Protein AF-A0A507QKY9-F1 (afdb_monomer_lite)

Secondary structure (DSSP, 8-state):
-------------PPP--TTGGG-----PPP-----HHHHHHHHHHHHHHHHHHHHHHHTSTTHHHHHHHT-----HHHHHHHHHHHHHHHHHHHHHT--HHHHHHHHHHHHHHHHHHHHHHS---HHHHHHHHIIIIIHHHHHHHHHSPPPTTT-TTTSPTTSSTTHHHHH-HHHHHHHHHHHHHHHHHHHHHHHHHTHHHHHHHHBTT-S--HHHHSGGGHHHHHHHHTHHHHHHHIIIIIIHHHTSPPP-----PPP-TT--HHHHHHHHTTTTS-HHHHHHHHHHHHHHHHHHHHHHHHHHHHSTTB-HHHHHHHHHHHHHHHHHHHHHHHHHHHSTT-

Foldseek 3Di:
DDYDDDDDDDDDDDDDPPPPPPPPPVPPDPPPPDPDVVLLVVLLVQLVVQLVVLLVVCCVDPNNVCLDVLLDDPPDPVLVVLVSVLLSVLLVVCVVVVDALLLQLLLQLLLCVLVLVCCVQFVVDDVVSVVSVNCSRRVSSSVSRVVRDDDDCLVVVVPRDPPLFAPVVCVPDPVNLVVQLQVLLLLLLVLVLVCLVPPLVVLCPVQFPDRPDNVLSVPPPVNSVVSSVVCSVSSSSLCVNQVSQLNRDDWDPPPDLDPDDPPDDPVVVVCCVPVVPDIPSLNSNVVSLQVSLVSSQVSQLSCPPSRHPRGHSVSSNVSSNSSSVSSVVSSVVSVVVVPPPPD

Sequence (343 aa):
MSSGNDTKLPVAESPRPDHDSARSKRRKRPASTTPTLGRWILATITCIVLTAIVLILASGTELGNLTLNDLGKIDASWEVCSLVVWKMAEMELAWRMGFDARDMASFYAISHVPIFSLLSSFYAVRPTTMLLWYTSSVVCPSLPIIFMRSFSSVHNRSRALPGIVPNRSILQDRLTSIYTTLVPSAVFSLVLYISYRTWLPAYLVVHFEGIPSIAAVHAGPATLPTLFATFLLPGWLVRDFLFVSSTGAPADTKLQPSAGRQGEYLITTVYRRTWGVLSTKTKVLVKRTVLLAVAAAADSAIQIPVTVKGAGYEGAVGWGAVWSFAILIIGLTYGWIEGVEGV

Organism: Monascus purpureus (NCBI:txid5098)

Structure (mmCIF, N/CA/C/O backbone):
data_AF-A0A507QKY9-F1
#
_entry.id   AF-A0A507QKY9-F1
#
loop_
_atom_site.group_PDB
_atom_site.id
_atom_site.type_symbol
_atom_site.label_atom_id
_atom_site.label_alt_id
_atom_site.label_comp_id
_atom_site.label_asym_id
_atom_site.label_entity_id
_atom_site.label_seq_id
_atom_site.pdbx_PDB_ins_code
_atom_site.Cartn_x
_atom_site.Cartn_y
_atom_site.Cartn_z
_atom_site.occupancy
_atom_site.B_iso_or_equiv
_atom_site.auth_seq_id
_atom_site.auth_comp_id
_atom_site.auth_asym_id
_atom_site.auth_atom_id
_atom_site.pdbx_PDB_model_num
ATOM 1 N N . MET A 1 1 ? 70.795 14.920 -74.505 1.00 37.97 1 MET A N 1
ATOM 2 C CA . MET A 1 1 ? 71.415 15.375 -73.239 1.00 37.97 1 MET A CA 1
ATOM 3 C C . MET A 1 1 ? 70.451 14.997 -72.126 1.00 37.97 1 MET A C 1
ATOM 5 O O . MET A 1 1 ? 69.346 15.508 -72.121 1.00 37.97 1 MET A O 1
ATOM 9 N N . SER A 1 2 ? 70.680 13.825 -71.529 1.00 35.28 2 SER A N 1
ATOM 10 C CA . SER A 1 2 ? 71.198 13.644 -70.153 1.00 35.28 2 SER A CA 1
ATOM 11 C C . SER A 1 2 ? 70.057 13.759 -69.131 1.00 35.28 2 SER A C 1
ATOM 13 O O . SER A 1 2 ? 69.509 14.839 -68.974 1.00 35.28 2 SER A O 1
ATOM 15 N N . SER A 1 3 ? 69.506 12.625 -68.678 1.00 34.41 3 SER A N 1
ATOM 16 C CA . SER A 1 3 ? 69.862 11.933 -67.413 1.00 34.41 3 SER A CA 1
ATOM 17 C C . SER A 1 3 ? 69.198 12.622 -66.207 1.00 34.41 3 SER A C 1
ATOM 19 O O . SER A 1 3 ? 69.254 13.835 -66.109 1.00 34.41 3 SER A O 1
ATOM 21 N N . GLY A 1 4 ? 68.534 11.970 -65.259 1.00 32.62 4 GLY A N 1
ATOM 22 C CA . GLY A 1 4 ? 68.387 10.558 -64.960 1.00 32.62 4 GLY A CA 1
ATOM 23 C C . GLY A 1 4 ? 67.314 10.377 -63.878 1.00 32.62 4 GLY A C 1
ATOM 24 O O . GLY A 1 4 ? 66.841 11.333 -63.266 1.00 32.62 4 GLY A O 1
ATOM 25 N N . ASN A 1 5 ? 66.915 9.123 -63.716 1.00 41.69 5 ASN A N 1
ATOM 26 C CA . ASN A 1 5 ? 66.056 8.605 -62.660 1.00 41.69 5 ASN A CA 1
ATOM 27 C C . ASN A 1 5 ? 66.768 8.739 -61.303 1.00 41.69 5 ASN A C 1
ATOM 29 O O . ASN A 1 5 ? 67.961 8.462 -61.259 1.00 41.69 5 ASN A O 1
ATOM 33 N N . ASP A 1 6 ? 66.051 9.034 -60.215 1.00 37.06 6 ASP A N 1
ATOM 34 C CA . ASP A 1 6 ? 66.377 8.417 -58.927 1.00 37.06 6 ASP A CA 1
ATOM 35 C C . ASP A 1 6 ? 65.206 8.400 -57.943 1.00 37.06 6 ASP A C 1
ATOM 37 O O . ASP A 1 6 ? 64.280 9.209 -57.971 1.00 37.06 6 ASP A O 1
ATOM 41 N N . THR A 1 7 ? 65.243 7.370 -57.110 1.00 39.47 7 THR A N 1
ATOM 42 C CA . THR A 1 7 ? 64.112 6.724 -56.449 1.00 39.47 7 THR A CA 1
ATOM 43 C C . THR A 1 7 ? 64.284 6.806 -54.927 1.00 39.47 7 THR A C 1
ATOM 45 O O . THR A 1 7 ? 65.404 6.711 -54.444 1.00 39.47 7 THR A O 1
ATOM 48 N N . LYS A 1 8 ? 63.156 6.794 -54.195 1.00 36.50 8 LYS A N 1
ATOM 49 C CA . LYS A 1 8 ? 62.969 6.417 -52.768 1.00 36.50 8 LYS A CA 1
ATOM 50 C C . LYS A 1 8 ? 63.392 7.415 -51.669 1.00 36.50 8 LYS A C 1
ATOM 52 O O . LYS A 1 8 ? 64.568 7.615 -51.409 1.00 36.50 8 LYS A O 1
ATOM 57 N N . LEU A 1 9 ? 62.427 7.837 -50.846 1.00 42.19 9 LEU A N 1
ATOM 58 C CA . LEU A 1 9 ? 62.004 7.184 -49.585 1.00 42.19 9 LEU A CA 1
ATOM 59 C C . LEU A 1 9 ? 60.836 7.988 -48.963 1.00 42.19 9 LEU A C 1
ATOM 61 O O . LEU A 1 9 ? 60.792 9.207 -49.127 1.00 42.19 9 LEU A O 1
ATOM 65 N N . PRO A 1 10 ? 59.884 7.346 -48.260 1.00 40.69 10 PRO A N 1
ATOM 66 C CA . PRO A 1 10 ? 58.790 8.046 -47.599 1.00 40.69 10 PRO A CA 1
ATOM 67 C C . PRO A 1 10 ? 59.307 8.707 -46.318 1.00 40.69 10 PRO A C 1
ATOM 69 O O . PRO A 1 10 ? 59.843 8.043 -45.430 1.00 40.69 10 PRO A O 1
ATOM 72 N N . VAL A 1 11 ? 59.149 10.025 -46.224 1.00 41.12 11 VAL A N 1
ATOM 73 C CA . VAL A 1 11 ? 59.380 10.762 -44.981 1.00 41.12 11 VAL A CA 1
ATOM 74 C C . VAL A 1 11 ? 58.302 10.339 -43.990 1.00 41.12 11 VAL A C 1
ATOM 76 O O . VAL A 1 11 ? 57.110 10.462 -44.263 1.00 41.12 11 VAL A O 1
ATOM 79 N N . ALA A 1 12 ? 58.746 9.793 -42.860 1.00 40.88 12 ALA A N 1
ATOM 80 C CA . ALA A 1 12 ? 57.910 9.386 -41.748 1.00 40.88 12 ALA A CA 1
ATOM 81 C C . ALA A 1 12 ? 57.058 10.568 -41.264 1.00 40.88 12 ALA A C 1
ATOM 83 O O . ALA A 1 12 ? 57.573 11.555 -40.735 1.00 40.88 12 ALA A O 1
ATOM 84 N N . GLU A 1 13 ? 55.748 10.456 -41.452 1.00 39.41 13 GLU A N 1
ATOM 85 C CA . GLU A 1 13 ? 54.776 11.361 -40.864 1.00 39.41 13 GLU A CA 1
ATOM 86 C C . GLU A 1 13 ? 54.755 11.120 -39.351 1.00 39.41 13 GLU A C 1
ATOM 88 O O . GLU A 1 13 ? 54.338 10.071 -38.859 1.00 39.41 13 GLU A O 1
ATOM 93 N N . SER A 1 14 ? 55.305 12.085 -38.617 1.00 40.31 14 SER A N 1
ATOM 94 C CA . SER A 1 14 ? 55.266 12.134 -37.159 1.00 40.31 14 SER A CA 1
ATOM 95 C C . SER A 1 14 ? 53.804 12.172 -36.695 1.00 40.31 14 SER A C 1
ATOM 97 O O . SER A 1 14 ? 53.067 13.068 -37.122 1.00 40.31 14 SER A O 1
ATOM 99 N N . PRO A 1 15 ? 53.350 11.243 -35.836 1.00 39.75 15 PRO A N 1
ATOM 100 C CA . PRO A 1 15 ? 51.982 11.268 -35.357 1.00 39.75 15 PRO A CA 1
ATOM 101 C C . PRO A 1 15 ? 51.801 12.477 -34.439 1.00 39.75 15 PRO A C 1
ATOM 103 O O . PRO A 1 15 ? 52.435 12.593 -33.387 1.00 39.75 15 PRO A O 1
ATOM 106 N N . ARG A 1 16 ? 50.914 13.390 -34.850 1.00 39.50 16 ARG A N 1
ATOM 107 C CA . ARG A 1 16 ? 50.354 14.420 -33.969 1.00 39.50 16 ARG A CA 1
ATOM 108 C C . ARG A 1 16 ? 49.807 13.721 -32.719 1.00 39.50 16 ARG A C 1
ATOM 110 O O . ARG A 1 16 ? 49.094 12.730 -32.864 1.00 39.50 16 ARG A O 1
ATOM 117 N N . PRO A 1 17 ? 50.115 14.192 -31.502 1.00 38.28 17 PRO A N 1
ATOM 118 C CA . PRO A 1 17 ? 49.544 13.589 -30.315 1.00 38.28 17 PRO A CA 1
ATOM 119 C C . PRO A 1 17 ? 48.048 13.911 -30.286 1.00 38.28 17 PRO A C 1
ATOM 121 O O . PRO A 1 17 ? 47.652 15.061 -30.092 1.00 38.28 17 PRO A O 1
ATOM 124 N N . ASP A 1 18 ? 47.230 12.881 -30.494 1.00 37.47 18 ASP A N 1
ATOM 125 C CA . ASP A 1 18 ? 45.788 12.899 -30.281 1.00 37.47 18 ASP A CA 1
ATOM 126 C C . ASP A 1 18 ? 45.493 13.309 -28.834 1.00 37.47 18 ASP A C 1
ATOM 128 O O . ASP A 1 18 ? 45.518 12.502 -27.896 1.00 37.47 18 ASP A O 1
ATOM 132 N N . HIS A 1 19 ? 45.185 14.592 -28.656 1.00 40.34 19 HIS A N 1
ATOM 133 C CA . HIS A 1 19 ? 44.810 15.185 -27.376 1.00 40.34 19 HIS A CA 1
ATOM 134 C C . HIS A 1 19 ? 43.450 14.692 -26.841 1.00 40.34 19 HIS A C 1
ATOM 136 O O . HIS A 1 19 ? 43.050 15.077 -25.741 1.00 40.34 19 HIS A O 1
ATOM 142 N N . ASP A 1 20 ? 42.780 13.781 -27.552 1.00 38.50 20 ASP A N 1
ATOM 143 C CA . ASP A 1 20 ? 41.463 13.245 -27.197 1.00 38.50 20 ASP A CA 1
ATOM 144 C C . ASP A 1 20 ? 41.492 11.863 -26.517 1.00 38.50 20 ASP A C 1
ATOM 146 O O . ASP A 1 20 ? 40.467 11.379 -26.032 1.00 38.50 20 ASP A O 1
ATOM 150 N N . SER A 1 21 ? 42.663 11.239 -26.361 1.00 37.47 21 SER A N 1
ATOM 151 C CA . SER A 1 21 ? 42.781 9.909 -25.731 1.00 37.47 21 SER A CA 1
ATOM 152 C C . SER A 1 21 ? 42.847 9.925 -24.189 1.00 37.47 21 SER A C 1
ATOM 154 O O . SER A 1 21 ? 42.733 8.884 -23.539 1.00 37.47 21 SER A O 1
ATOM 156 N N . ALA A 1 22 ? 42.934 11.101 -23.555 1.00 33.97 22 ALA A N 1
ATOM 157 C CA . ALA A 1 22 ? 43.155 11.226 -22.107 1.00 33.97 22 ALA A CA 1
ATOM 158 C C . ALA A 1 22 ? 41.887 11.462 -21.256 1.00 33.97 22 ALA A C 1
ATOM 160 O O . ALA A 1 22 ? 41.989 11.717 -20.051 1.00 33.97 22 ALA A O 1
ATOM 161 N N . ARG A 1 23 ? 40.673 11.364 -21.826 1.00 35.09 23 ARG A N 1
ATOM 162 C CA . ARG A 1 23 ? 39.414 11.519 -21.059 1.00 35.09 23 ARG A CA 1
ATOM 163 C C . ARG A 1 23 ? 38.672 10.221 -20.752 1.00 35.09 23 ARG A C 1
ATOM 165 O O . ARG A 1 23 ? 37.603 10.262 -20.145 1.00 35.09 23 ARG A O 1
ATOM 172 N N . SER A 1 24 ? 39.297 9.071 -20.996 1.00 36.66 24 SER A N 1
ATOM 173 C CA . SER A 1 24 ? 38.949 7.813 -20.329 1.00 36.66 24 SER A CA 1
ATOM 174 C C . SER A 1 24 ? 39.492 7.824 -18.889 1.00 36.66 24 SER A C 1
ATOM 176 O O . SER A 1 24 ? 40.293 6.984 -18.469 1.00 36.66 24 SER A O 1
ATOM 178 N N . LYS A 1 25 ? 39.037 8.792 -18.081 1.00 36.62 25 LYS A N 1
ATOM 179 C CA . LYS A 1 25 ? 39.070 8.629 -16.629 1.00 36.62 25 LYS A CA 1
ATOM 180 C C . LYS A 1 25 ? 38.200 7.415 -16.352 1.00 36.62 25 LYS A C 1
ATOM 182 O O . LYS A 1 25 ? 36.977 7.506 -16.404 1.00 36.62 25 LYS A O 1
ATOM 187 N N . ARG A 1 26 ? 38.868 6.293 -16.081 1.00 39.88 26 ARG A N 1
ATOM 188 C CA . ARG A 1 26 ? 38.376 5.076 -15.435 1.00 39.88 26 ARG A CA 1
ATOM 189 C C . ARG A 1 26 ? 37.645 5.496 -14.160 1.00 39.88 26 ARG A C 1
ATOM 191 O O . ARG A 1 26 ? 38.199 5.511 -13.064 1.00 39.88 26 ARG A O 1
ATOM 198 N N . ARG A 1 27 ? 36.414 5.978 -14.329 1.00 35.69 27 ARG A N 1
ATOM 199 C CA . ARG A 1 27 ? 35.565 6.494 -13.268 1.00 35.69 27 ARG A CA 1
ATOM 200 C C . ARG A 1 27 ? 35.168 5.254 -12.498 1.00 35.69 27 ARG A C 1
ATOM 202 O O . ARG A 1 27 ? 34.428 4.417 -13.008 1.00 35.69 27 ARG A O 1
ATOM 209 N N . LYS A 1 28 ? 35.810 5.095 -11.339 1.00 32.66 28 LYS A N 1
ATOM 210 C CA . LYS A 1 28 ? 35.591 4.016 -10.380 1.00 32.66 28 LYS A CA 1
ATOM 211 C C . LYS A 1 28 ? 34.101 3.686 -10.382 1.00 32.66 28 LYS A C 1
ATOM 213 O O . LYS A 1 28 ? 33.289 4.547 -10.043 1.00 32.66 28 LYS A O 1
ATOM 218 N N . ARG A 1 29 ? 33.756 2.468 -10.820 1.00 34.75 29 ARG A N 1
ATOM 219 C CA . ARG A 1 29 ? 32.434 1.892 -10.564 1.00 34.75 29 ARG A CA 1
ATOM 220 C C . ARG A 1 29 ? 32.164 2.143 -9.077 1.00 34.75 29 ARG A C 1
ATOM 222 O O . ARG A 1 29 ? 33.054 1.808 -8.288 1.00 34.75 29 ARG A O 1
ATOM 229 N N . PRO A 1 30 ? 31.048 2.775 -8.673 1.00 38.69 30 PRO A N 1
ATOM 230 C CA . PRO A 1 30 ? 30.718 2.812 -7.260 1.00 38.69 30 PRO A CA 1
ATOM 231 C C . PRO A 1 30 ? 30.695 1.357 -6.810 1.00 38.69 30 PRO A C 1
ATOM 233 O O . PRO A 1 30 ? 30.004 0.530 -7.407 1.00 38.69 30 PRO A O 1
ATOM 236 N N . ALA A 1 31 ? 31.580 1.041 -5.865 1.00 38.31 31 ALA A N 1
ATOM 237 C CA . ALA A 1 31 ? 31.716 -0.287 -5.310 1.00 38.31 31 ALA A CA 1
ATOM 238 C C . ALA A 1 31 ? 30.311 -0.783 -4.975 1.00 38.31 31 ALA A C 1
ATOM 240 O O . ALA A 1 31 ? 29.561 -0.082 -4.289 1.00 38.31 31 ALA A O 1
ATOM 241 N N . SER A 1 32 ? 29.954 -1.956 -5.497 1.00 43.38 32 SER A N 1
ATOM 242 C CA . SER A 1 32 ? 28.826 -2.741 -5.018 1.00 43.38 32 SER A CA 1
ATOM 243 C C . SER A 1 32 ? 29.025 -2.889 -3.517 1.00 43.38 32 SER A C 1
ATOM 245 O O . SER A 1 32 ? 29.817 -3.711 -3.059 1.00 43.38 32 SER A O 1
ATOM 247 N N . THR A 1 33 ? 28.417 -1.979 -2.766 1.00 54.44 33 THR A N 1
ATOM 248 C CA . THR A 1 33 ? 28.591 -1.905 -1.329 1.00 54.44 33 THR A CA 1
ATOM 249 C C . THR A 1 33 ? 27.723 -3.028 -0.819 1.00 54.44 33 THR A C 1
ATOM 251 O O . THR A 1 33 ? 26.502 -2.893 -0.756 1.00 54.44 33 THR A O 1
ATOM 254 N N . THR A 1 34 ? 28.342 -4.182 -0.589 1.00 56.12 34 THR A N 1
ATOM 255 C CA . THR A 1 34 ? 27.701 -5.270 0.130 1.00 56.12 34 THR A CA 1
ATOM 256 C C . THR A 1 34 ? 27.120 -4.666 1.407 1.00 56.12 34 THR A C 1
ATOM 258 O O . THR A 1 34 ? 27.810 -3.899 2.091 1.00 56.12 34 THR A O 1
ATOM 261 N N . PRO A 1 35 ? 25.832 -4.896 1.699 1.00 62.19 35 PRO A N 1
ATOM 262 C CA . PRO A 1 35 ? 25.247 -4.372 2.915 1.00 62.19 35 PRO A CA 1
ATOM 263 C C . PRO A 1 35 ? 25.960 -5.040 4.090 1.00 62.19 35 PRO A C 1
ATOM 265 O O . PRO A 1 35 ? 25.772 -6.225 4.353 1.00 62.19 35 PRO A O 1
ATOM 268 N N . THR A 1 36 ? 26.839 -4.301 4.765 1.00 77.75 36 THR A N 1
ATOM 269 C CA . THR A 1 36 ? 27.531 -4.817 5.941 1.00 77.75 36 THR A CA 1
ATOM 270 C C . THR A 1 36 ? 26.510 -4.986 7.060 1.00 77.75 36 THR A C 1
ATOM 272 O O . THR A 1 36 ? 25.705 -4.090 7.311 1.00 77.75 36 THR A O 1
ATOM 275 N N . LEU A 1 37 ? 26.531 -6.135 7.739 1.00 78.38 37 LEU A N 1
ATOM 276 C CA . LEU A 1 37 ? 25.596 -6.469 8.821 1.00 78.38 37 LEU A CA 1
ATOM 277 C C . LEU A 1 37 ? 25.518 -5.359 9.887 1.00 78.38 37 LEU A C 1
ATOM 279 O O . LEU A 1 37 ? 24.436 -5.017 10.351 1.00 78.38 37 LEU A O 1
ATOM 283 N N . GLY A 1 38 ? 26.647 -4.710 10.191 1.00 82.31 38 GLY A N 1
ATOM 284 C CA . GLY A 1 38 ? 26.695 -3.582 11.127 1.00 82.31 38 GLY A CA 1
ATOM 285 C C . GLY A 1 38 ? 25.864 -2.367 10.696 1.00 82.31 38 GLY A C 1
ATOM 286 O O . GLY A 1 38 ? 25.306 -1.679 11.545 1.00 82.31 38 GLY A O 1
ATOM 287 N N . ARG A 1 39 ? 25.711 -2.119 9.387 1.00 82.88 39 ARG A N 1
ATOM 288 C CA . ARG A 1 39 ? 24.835 -1.048 8.891 1.00 82.88 39 ARG A CA 1
ATOM 289 C C . ARG A 1 39 ? 23.359 -1.373 9.113 1.00 82.88 39 ARG A C 1
ATOM 291 O O . ARG A 1 39 ? 22.585 -0.485 9.439 1.00 82.88 39 ARG A O 1
ATOM 298 N N . TRP A 1 40 ? 22.982 -2.639 8.977 1.00 82.69 40 TRP A N 1
ATOM 299 C CA . TRP A 1 40 ? 21.619 -3.065 9.274 1.00 82.69 40 TRP A CA 1
ATOM 300 C C . TRP A 1 40 ? 21.301 -2.926 10.768 1.00 82.69 40 TRP A C 1
ATOM 302 O O . TRP A 1 40 ? 20.285 -2.333 11.111 1.00 82.69 40 TRP A O 1
ATOM 312 N N . ILE A 1 41 ? 22.207 -3.373 11.647 1.00 85.56 41 ILE A N 1
ATOM 313 C CA . ILE A 1 41 ? 22.041 -3.258 13.108 1.00 85.56 41 ILE A CA 1
ATOM 314 C C . ILE A 1 41 ? 21.902 -1.789 13.535 1.00 85.56 41 ILE A C 1
ATOM 316 O O . ILE A 1 41 ? 21.043 -1.438 14.339 1.00 85.56 41 ILE A O 1
ATOM 320 N N . LEU A 1 42 ? 22.720 -0.894 12.980 1.00 86.38 42 LEU A N 1
ATOM 321 C CA . LEU A 1 42 ? 22.612 0.530 13.295 1.00 86.38 42 LEU A CA 1
ATOM 322 C C . LEU A 1 42 ? 21.289 1.134 12.787 1.00 86.38 42 LEU A C 1
ATOM 324 O O . LEU A 1 42 ? 20.691 1.965 13.475 1.00 86.38 42 LEU A O 1
ATOM 328 N N . ALA A 1 43 ? 20.810 0.705 11.614 1.00 85.19 43 ALA A N 1
ATOM 329 C CA . ALA A 1 43 ? 19.527 1.141 11.072 1.00 85.19 43 ALA A CA 1
ATOM 330 C C . ALA A 1 43 ? 18.349 0.700 11.954 1.00 85.19 43 ALA A C 1
ATOM 332 O O . ALA A 1 43 ? 17.465 1.511 12.233 1.00 85.19 43 ALA A O 1
ATOM 333 N N . THR A 1 44 ? 18.351 -0.549 12.432 1.00 83.56 44 THR A N 1
ATOM 334 C CA . THR A 1 44 ? 17.296 -1.070 13.312 1.00 83.56 44 THR A CA 1
ATOM 335 C C . THR A 1 44 ? 17.299 -0.375 14.670 1.00 83.56 44 THR A C 1
ATOM 337 O O . THR A 1 44 ? 16.241 0.063 15.115 1.00 83.56 44 THR A O 1
ATOM 340 N N . ILE A 1 45 ? 18.468 -0.166 15.288 1.00 87.06 45 ILE A N 1
ATOM 341 C CA . ILE A 1 45 ? 18.578 0.579 16.555 1.00 87.06 45 ILE A CA 1
ATOM 342 C C . ILE A 1 45 ? 18.058 2.009 16.384 1.00 87.06 45 ILE A C 1
ATOM 344 O O . ILE A 1 45 ? 17.254 2.476 17.188 1.00 87.06 45 ILE A O 1
ATOM 348 N N . THR A 1 46 ? 18.460 2.694 15.311 1.00 86.62 46 THR A N 1
ATOM 349 C CA . THR A 1 46 ? 18.023 4.073 15.051 1.00 86.62 46 THR A CA 1
ATOM 350 C C . THR A 1 46 ? 16.511 4.135 14.820 1.00 86.62 46 THR A C 1
ATOM 352 O O . THR A 1 46 ? 15.849 5.032 15.333 1.00 86.62 46 THR A O 1
ATOM 355 N N . CYS A 1 47 ? 15.941 3.158 14.110 1.00 86.44 47 CYS A N 1
ATOM 356 C CA . CYS A 1 47 ? 14.497 3.035 13.928 1.00 86.44 47 CYS A CA 1
ATOM 357 C C . CYS A 1 47 ? 13.760 2.848 15.263 1.00 86.44 47 CYS A C 1
ATOM 359 O O . CYS A 1 47 ? 12.762 3.530 15.497 1.00 86.44 47 CYS A O 1
ATOM 361 N N . ILE A 1 48 ? 14.243 1.963 16.145 1.00 85.62 48 ILE A N 1
ATOM 362 C CA . ILE A 1 48 ? 13.642 1.739 17.471 1.00 85.62 48 ILE A CA 1
ATOM 363 C C . ILE A 1 48 ? 13.677 3.028 18.292 1.00 85.62 48 ILE A C 1
ATOM 365 O O . ILE A 1 48 ? 12.656 3.429 18.842 1.00 85.62 48 ILE A O 1
ATOM 369 N N . VAL A 1 49 ? 14.830 3.701 18.343 1.00 88.12 49 VAL A N 1
ATOM 370 C CA . VAL A 1 49 ? 14.996 4.946 19.105 1.00 88.12 49 VAL A CA 1
ATOM 371 C C . VAL A 1 49 ? 14.070 6.040 18.570 1.00 88.12 49 VAL A C 1
ATOM 373 O O . VAL A 1 49 ? 13.378 6.685 19.352 1.00 88.12 49 VAL A O 1
ATOM 376 N N . LEU A 1 50 ? 13.990 6.218 17.247 1.00 86.94 50 LEU A N 1
ATOM 377 C CA . LEU A 1 50 ? 13.075 7.183 16.628 1.00 86.94 50 LEU A CA 1
ATOM 378 C C . LEU A 1 50 ? 11.610 6.866 16.943 1.00 86.94 50 LEU A C 1
ATOM 380 O O . LEU A 1 50 ? 10.847 7.768 17.278 1.00 86.94 50 LEU A O 1
ATOM 384 N N . THR A 1 51 ? 11.234 5.590 16.875 1.00 84.06 51 THR A N 1
ATOM 385 C CA . THR A 1 51 ? 9.878 5.130 17.199 1.00 84.06 51 THR A CA 1
ATOM 386 C C . THR A 1 51 ? 9.540 5.420 18.661 1.00 84.06 51 THR A C 1
ATOM 388 O O . THR A 1 51 ? 8.485 5.979 18.952 1.00 84.06 51 THR A O 1
ATOM 391 N N . ALA A 1 52 ? 10.460 5.123 19.582 1.00 84.12 52 ALA A N 1
ATOM 392 C CA . ALA A 1 52 ? 10.295 5.412 21.002 1.00 84.12 52 ALA A CA 1
ATOM 393 C C . ALA A 1 52 ? 10.140 6.918 21.267 1.00 84.12 52 ALA A C 1
ATOM 395 O O . ALA A 1 52 ? 9.247 7.310 22.010 1.00 84.12 52 ALA A O 1
ATOM 396 N N . ILE A 1 53 ? 10.942 7.771 20.619 1.00 85.69 53 ILE A N 1
ATOM 397 C CA . ILE A 1 53 ? 10.828 9.234 20.742 1.00 85.69 53 ILE A CA 1
ATOM 398 C C . ILE A 1 53 ? 9.446 9.716 20.289 1.00 85.69 53 ILE A C 1
ATOM 400 O O . ILE A 1 53 ? 8.817 10.505 20.990 1.00 85.69 53 ILE A O 1
ATOM 404 N N . VAL A 1 54 ? 8.954 9.231 19.144 1.00 84.06 54 VAL A N 1
ATOM 405 C CA 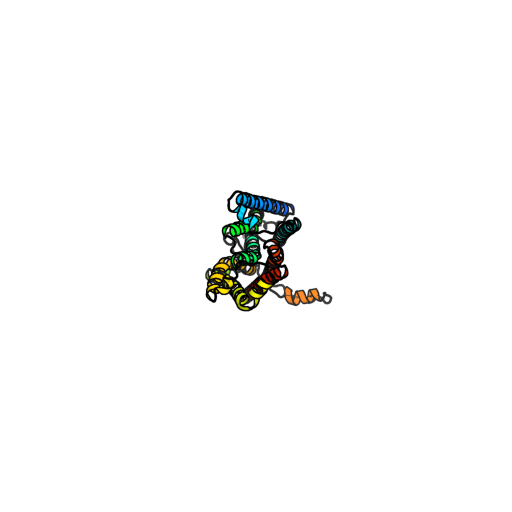. VAL A 1 54 ? 7.627 9.595 18.619 1.00 84.06 54 VAL A CA 1
ATOM 406 C C . VAL A 1 54 ? 6.519 9.189 19.594 1.00 84.06 54 VAL A C 1
ATOM 408 O O . VAL A 1 54 ? 5.623 9.987 19.866 1.00 84.06 54 VAL A O 1
ATOM 411 N N . LEU A 1 55 ? 6.602 7.987 20.168 1.00 76.75 55 LEU A N 1
ATOM 412 C CA . LEU A 1 55 ? 5.631 7.505 21.153 1.00 76.75 55 LEU A CA 1
ATOM 413 C C . LEU A 1 55 ? 5.695 8.288 22.476 1.00 76.75 55 LEU A C 1
ATOM 415 O O . LEU A 1 55 ? 4.651 8.627 23.030 1.00 76.75 55 LEU A O 1
ATOM 419 N N . ILE A 1 56 ? 6.890 8.643 22.958 1.00 81.19 56 ILE A N 1
ATOM 420 C CA . ILE A 1 56 ? 7.063 9.470 24.163 1.00 81.19 56 ILE A CA 1
ATOM 421 C C . ILE A 1 56 ? 6.470 10.865 23.940 1.00 81.19 56 ILE A C 1
ATOM 423 O O . ILE A 1 56 ? 5.693 11.343 24.768 1.00 81.19 56 ILE A O 1
ATOM 427 N N . LEU A 1 57 ? 6.770 11.501 22.803 1.00 80.31 57 LEU A N 1
ATOM 428 C CA . LEU A 1 57 ? 6.210 12.808 22.451 1.00 80.31 57 LEU A CA 1
ATOM 429 C C . LEU A 1 57 ? 4.682 12.765 22.367 1.00 80.31 57 LEU A C 1
ATOM 431 O O . LEU A 1 57 ? 4.020 13.688 22.828 1.00 80.31 57 LEU A O 1
ATOM 435 N N . ALA A 1 58 ? 4.119 11.680 21.834 1.00 73.44 58 ALA A N 1
ATOM 436 C CA . ALA A 1 58 ? 2.677 11.489 21.804 1.00 73.44 58 ALA A CA 1
ATOM 437 C C . ALA A 1 58 ? 2.069 11.331 23.200 1.00 73.44 58 ALA A C 1
ATOM 439 O O . ALA A 1 58 ? 1.041 11.943 23.483 1.00 73.44 58 ALA A O 1
ATOM 440 N N . SER A 1 59 ? 2.719 10.562 24.078 1.00 68.88 59 SER A N 1
ATOM 441 C CA . SER A 1 59 ? 2.271 10.354 25.461 1.00 68.88 59 SER A CA 1
ATOM 442 C C . SER A 1 59 ? 2.291 11.636 26.301 1.00 68.88 59 SER A C 1
ATOM 444 O O . SER A 1 59 ? 1.448 11.809 27.173 1.00 68.88 59 SER A O 1
ATOM 446 N N . GLY A 1 60 ? 3.204 12.566 25.996 1.00 65.00 60 GLY A N 1
ATOM 447 C CA . GLY A 1 60 ? 3.290 13.874 26.649 1.00 65.00 60 GLY A CA 1
ATOM 448 C C . GLY A 1 60 ? 2.207 14.872 26.222 1.00 65.00 60 GLY A C 1
ATOM 449 O O . GLY A 1 60 ? 2.136 15.965 26.775 1.00 65.00 60 GLY A O 1
ATOM 450 N N . THR A 1 61 ? 1.365 14.520 25.247 1.00 66.06 61 THR A N 1
ATOM 451 C CA . THR A 1 61 ? 0.213 15.328 24.823 1.00 66.06 61 THR A CA 1
ATOM 452 C C . THR A 1 61 ? -1.088 14.685 25.302 1.00 66.06 61 THR A C 1
ATOM 454 O O . THR A 1 61 ? -1.165 13.464 25.406 1.00 66.06 61 THR A O 1
ATOM 457 N N . GLU A 1 62 ? -2.156 15.465 25.518 1.00 56.72 62 GLU A N 1
ATOM 458 C CA . GLU A 1 62 ? -3.495 14.929 25.854 1.00 56.72 62 GLU A CA 1
ATOM 459 C C . GLU A 1 62 ? -4.033 13.921 24.812 1.00 56.72 62 GLU A C 1
ATOM 461 O O . GLU A 1 62 ? -4.974 13.175 25.084 1.00 56.72 62 GLU A O 1
ATOM 466 N N . LEU A 1 63 ? -3.417 13.851 23.623 1.00 53.53 63 LEU A N 1
ATOM 467 C CA . LEU A 1 63 ? -3.697 12.835 22.611 1.00 53.53 63 LEU A CA 1
ATOM 468 C C . LEU A 1 63 ? -3.237 11.428 23.036 1.00 53.53 63 LEU A C 1
ATOM 470 O O . LEU A 1 63 ? -3.891 10.458 22.660 1.00 53.53 63 LEU A O 1
ATOM 474 N N . GLY A 1 64 ? -2.162 11.296 23.820 1.00 49.03 64 GLY A N 1
ATOM 475 C CA . GLY A 1 64 ? -1.569 10.010 24.202 1.00 49.03 64 GLY A CA 1
ATOM 476 C C . GLY A 1 64 ? -2.467 9.134 25.080 1.00 49.03 64 GLY A C 1
ATOM 477 O O . GLY A 1 64 ? -2.535 7.918 24.886 1.00 49.03 64 GLY A O 1
ATOM 478 N N . ASN A 1 65 ? -3.231 9.763 25.980 1.00 46.00 65 ASN A N 1
ATOM 479 C CA . ASN A 1 65 ? -4.172 9.077 26.874 1.00 46.00 65 ASN A CA 1
ATOM 480 C C . ASN A 1 65 ? -5.379 8.475 26.136 1.00 46.00 65 ASN A C 1
ATOM 482 O O . ASN A 1 65 ? -5.991 7.531 26.627 1.00 46.00 65 ASN A O 1
ATOM 486 N N . LEU A 1 66 ? -5.709 8.988 24.948 1.00 47.56 66 LEU A N 1
ATOM 487 C CA . LEU A 1 66 ? -6.804 8.471 24.123 1.00 47.56 66 LEU A CA 1
ATOM 488 C C . LEU A 1 66 ? -6.319 7.377 23.172 1.00 47.56 66 LEU A C 1
ATOM 490 O O . LEU A 1 66 ? -7.029 6.411 22.926 1.00 47.56 66 LEU A O 1
ATOM 494 N N . THR A 1 67 ? -5.075 7.467 22.694 1.00 49.00 67 THR A N 1
ATOM 495 C CA . THR A 1 67 ? -4.509 6.454 21.795 1.00 49.00 67 THR A CA 1
ATOM 496 C C . THR A 1 67 ? -4.264 5.103 22.454 1.00 49.00 67 THR A C 1
ATOM 498 O O . THR A 1 67 ? -4.441 4.086 21.799 1.00 49.00 67 THR A O 1
ATOM 501 N N . LEU A 1 68 ? -3.878 5.067 23.731 1.00 48.56 68 LEU A N 1
ATOM 502 C CA . LEU A 1 68 ? -3.596 3.806 24.430 1.00 48.56 68 LEU A CA 1
ATOM 503 C C . LEU A 1 68 ? -4.864 3.113 24.943 1.00 48.56 68 LEU A C 1
ATOM 505 O O . LEU A 1 68 ? -4.919 1.887 24.954 1.00 48.56 68 LEU A O 1
ATOM 509 N N . ASN A 1 69 ? -5.888 3.886 25.315 1.00 45.81 69 ASN A N 1
ATOM 510 C CA . ASN A 1 69 ? -7.142 3.340 25.835 1.00 45.81 69 ASN A CA 1
ATOM 511 C C . ASN A 1 69 ? -8.121 2.915 24.720 1.00 45.81 69 ASN A C 1
ATOM 513 O O . ASN A 1 69 ? -8.841 1.937 24.914 1.00 45.81 69 ASN A O 1
ATOM 517 N N . ASP A 1 70 ? -8.129 3.582 23.553 1.00 49.34 70 ASP A N 1
ATOM 518 C CA . ASP A 1 70 ? -9.032 3.239 22.433 1.00 49.34 70 ASP A CA 1
ATOM 519 C C . ASP A 1 70 ? -8.502 2.108 21.527 1.00 49.34 70 ASP A C 1
ATOM 521 O O . ASP A 1 70 ? -9.293 1.358 20.958 1.00 49.34 70 ASP A O 1
ATOM 525 N N . LEU A 1 71 ? -7.179 1.922 21.408 1.00 51.25 71 LEU A N 1
ATOM 526 C CA . LEU A 1 71 ? -6.559 0.803 20.662 1.00 51.25 71 LEU A CA 1
ATOM 527 C C . LEU A 1 71 ? -6.427 -0.464 21.533 1.00 51.25 71 LEU A C 1
ATOM 529 O O . LEU A 1 71 ? -5.536 -1.290 21.347 1.00 51.25 71 LEU A O 1
ATOM 533 N N . GLY A 1 72 ? -7.305 -0.578 22.532 1.00 52.75 72 GLY A N 1
ATOM 534 C CA . GLY A 1 72 ? -7.209 -1.500 23.650 1.00 52.75 72 GLY A CA 1
ATOM 535 C C . GLY A 1 72 ? -7.167 -2.968 23.250 1.00 52.75 72 GLY A C 1
ATOM 536 O O . GLY A 1 72 ? -8.211 -3.593 23.094 1.00 52.75 72 GLY A O 1
ATOM 537 N N . LYS A 1 73 ? -5.957 -3.527 23.186 1.00 50.97 73 LYS A N 1
ATOM 538 C CA . LYS A 1 73 ? -5.658 -4.943 23.426 1.00 50.97 73 LYS A CA 1
ATOM 539 C C . LYS A 1 73 ? -4.142 -5.133 23.560 1.00 50.97 73 LYS A C 1
ATOM 541 O O . LYS A 1 73 ? -3.486 -5.697 22.699 1.00 50.97 73 LYS A O 1
ATOM 546 N N . ILE A 1 74 ? -3.549 -4.592 24.620 1.00 53.78 74 ILE A N 1
ATOM 547 C CA . ILE A 1 74 ? -2.168 -4.941 24.980 1.00 53.78 74 ILE A CA 1
ATOM 548 C C . ILE A 1 74 ? -2.166 -5.417 26.429 1.00 53.78 74 ILE A C 1
ATOM 550 O O . ILE A 1 74 ? -1.513 -4.846 27.293 1.00 53.78 74 ILE A O 1
ATOM 554 N N . ASP A 1 75 ? -2.950 -6.459 26.697 1.00 53.97 75 ASP A N 1
ATOM 555 C CA . ASP A 1 75 ? -2.933 -7.133 28.000 1.00 53.97 75 ASP A CA 1
ATOM 556 C C . ASP A 1 75 ? -1.885 -8.257 28.030 1.00 53.97 75 ASP A C 1
ATOM 558 O O . ASP A 1 75 ? -1.485 -8.713 29.101 1.00 53.97 75 ASP A O 1
ATOM 562 N N . ALA A 1 76 ? -1.401 -8.701 26.861 1.00 62.72 76 ALA A N 1
ATOM 563 C CA . ALA A 1 76 ? -0.526 -9.855 26.750 1.00 62.72 76 ALA A CA 1
ATOM 564 C C . ALA A 1 76 ? 0.837 -9.510 26.126 1.00 62.72 76 ALA A C 1
ATOM 566 O O . ALA A 1 76 ? 0.942 -9.102 24.971 1.00 62.72 76 ALA A O 1
ATOM 567 N N . SER A 1 77 ? 1.920 -9.766 26.866 1.00 67.94 77 SER A N 1
ATOM 568 C CA . SER A 1 77 ? 3.299 -9.497 26.424 1.00 67.94 77 SER A CA 1
ATOM 569 C C . SER A 1 77 ? 3.672 -10.176 25.096 1.00 67.94 77 SER A C 1
ATOM 571 O O . SER A 1 77 ? 4.538 -9.685 24.375 1.00 67.94 77 SER A O 1
ATOM 573 N N . TRP A 1 78 ? 3.013 -11.285 24.740 1.00 71.25 78 TRP A N 1
ATOM 574 C CA . TRP A 1 78 ? 3.261 -12.000 23.484 1.00 71.25 78 TRP A CA 1
ATOM 575 C C . TRP A 1 78 ? 2.728 -11.253 22.246 1.00 71.25 78 TRP A C 1
ATOM 577 O O . TRP A 1 78 ? 3.325 -11.360 21.170 1.00 71.25 78 TRP A O 1
ATOM 587 N N . GLU A 1 79 ? 1.657 -10.463 22.386 1.00 75.62 79 GLU A N 1
ATOM 588 C CA . GLU A 1 79 ? 1.088 -9.645 21.304 1.00 75.62 79 GLU A CA 1
ATOM 589 C C . GLU A 1 79 ? 2.075 -8.529 20.922 1.00 75.62 79 GLU A C 1
ATOM 591 O O . GLU A 1 79 ? 2.388 -8.336 19.745 1.00 75.62 79 GLU A O 1
ATOM 596 N N . VAL A 1 80 ? 2.692 -7.893 21.926 1.00 74.38 80 VAL A N 1
ATOM 597 C CA . VAL A 1 80 ? 3.761 -6.898 21.729 1.00 74.38 80 VAL A CA 1
ATOM 598 C C . VAL A 1 80 ? 4.984 -7.521 21.064 1.00 74.38 80 VAL A C 1
ATOM 600 O O . VAL A 1 80 ? 5.517 -6.962 20.104 1.00 74.38 80 VAL A O 1
ATOM 603 N N . CYS A 1 81 ? 5.430 -8.692 21.535 1.00 78.12 81 CYS A N 1
ATOM 604 C CA . CYS A 1 81 ? 6.562 -9.389 20.923 1.00 78.12 81 CYS A CA 1
ATOM 605 C C . CYS A 1 81 ? 6.301 -9.700 19.444 1.00 78.12 81 CYS A C 1
ATOM 607 O O . CYS A 1 81 ? 7.198 -9.519 18.623 1.00 78.12 81 CYS A O 1
ATOM 609 N N . SER A 1 82 ? 5.079 -10.105 19.094 1.00 76.00 82 SER A N 1
ATOM 610 C CA . SER A 1 82 ? 4.700 -10.418 17.713 1.00 76.00 82 SER A CA 1
ATOM 611 C C . SER A 1 82 ? 4.777 -9.188 16.806 1.00 76.00 82 SER A C 1
ATOM 613 O O . SER A 1 82 ? 5.346 -9.270 15.718 1.00 76.00 82 SER A O 1
ATOM 615 N N . LEU A 1 83 ? 4.304 -8.027 17.274 1.00 78.94 83 LEU A N 1
ATOM 616 C CA . LEU A 1 83 ? 4.405 -6.766 16.530 1.00 78.94 83 LEU A CA 1
ATOM 617 C C . LEU A 1 83 ? 5.857 -6.316 16.337 1.00 78.94 83 LEU A C 1
ATOM 619 O O . LEU A 1 83 ? 6.237 -5.896 15.244 1.00 78.94 83 LEU A O 1
ATOM 623 N N . VAL A 1 84 ? 6.690 -6.432 17.376 1.00 81.50 84 VAL A N 1
ATOM 624 C CA . VAL A 1 84 ? 8.114 -6.070 17.292 1.00 81.50 84 VAL A CA 1
ATOM 625 C C . VAL A 1 84 ? 8.854 -6.997 16.327 1.00 81.50 84 VAL A C 1
ATOM 627 O O . VAL A 1 84 ? 9.612 -6.522 15.480 1.00 81.50 84 VAL A O 1
ATOM 630 N N . VAL A 1 85 ? 8.616 -8.309 16.413 1.00 85.81 85 VAL A N 1
ATOM 631 C CA . VAL A 1 85 ? 9.215 -9.300 15.506 1.00 85.81 85 VAL A CA 1
ATOM 632 C C . VAL A 1 85 ? 8.772 -9.052 14.068 1.00 85.81 85 VAL A C 1
ATOM 634 O O . VAL A 1 85 ? 9.618 -9.041 13.174 1.00 85.81 85 VAL A O 1
ATOM 637 N N . TRP A 1 86 ? 7.483 -8.787 13.838 1.00 87.31 86 TRP A N 1
ATOM 638 C CA . TRP A 1 86 ? 6.973 -8.447 12.512 1.00 87.31 86 TRP A CA 1
ATOM 639 C C . TRP A 1 86 ? 7.654 -7.196 11.958 1.00 87.31 86 TRP A C 1
ATOM 641 O O . TRP A 1 86 ? 8.199 -7.227 10.856 1.00 87.31 86 TRP A O 1
ATOM 651 N N . LYS A 1 87 ? 7.747 -6.131 12.761 1.00 84.12 87 LYS A N 1
ATOM 652 C CA . LYS A 1 87 ? 8.407 -4.885 12.356 1.00 84.12 87 LYS A CA 1
ATOM 653 C C . LYS A 1 87 ? 9.863 -5.103 11.942 1.00 84.12 87 LYS A C 1
ATOM 655 O O . LYS A 1 87 ? 10.326 -4.538 10.947 1.00 84.12 87 LYS A O 1
ATOM 660 N N . MET A 1 88 ? 10.582 -5.943 12.684 1.00 83.62 88 MET A N 1
ATOM 661 C CA . MET A 1 88 ? 11.954 -6.326 12.352 1.00 83.62 88 MET A CA 1
ATOM 662 C C . MET A 1 88 ? 12.027 -7.152 11.068 1.00 83.62 88 MET A C 1
ATOM 664 O O . MET A 1 88 ? 12.907 -6.902 10.243 1.00 83.62 88 MET A O 1
ATOM 668 N N . ALA A 1 89 ? 11.091 -8.081 10.866 1.00 86.06 89 ALA A N 1
ATOM 669 C CA . ALA A 1 89 ? 11.014 -8.896 9.660 1.00 86.06 89 ALA A CA 1
ATOM 670 C C . ALA A 1 89 ? 10.756 -8.042 8.408 1.00 86.06 89 ALA A C 1
ATOM 672 O O . ALA A 1 89 ? 11.425 -8.234 7.392 1.00 86.06 89 ALA A O 1
ATOM 673 N N . GLU A 1 90 ? 9.860 -7.051 8.477 1.00 84.50 90 GLU A N 1
ATOM 674 C CA . GLU A 1 90 ? 9.628 -6.120 7.367 1.00 84.50 90 GLU A CA 1
ATOM 675 C C . GLU A 1 90 ? 10.896 -5.318 7.026 1.00 84.50 90 GLU A C 1
ATOM 677 O O . GLU A 1 90 ? 11.256 -5.159 5.855 1.00 84.50 90 GLU A O 1
ATOM 682 N N . MET A 1 91 ? 11.599 -4.832 8.057 1.00 83.69 91 MET A N 1
ATOM 683 C CA . MET A 1 91 ? 12.838 -4.066 7.896 1.00 83.69 91 MET A CA 1
ATOM 684 C C . MET A 1 91 ? 13.947 -4.917 7.276 1.00 83.69 91 MET A C 1
ATOM 686 O O . MET A 1 91 ? 14.650 -4.482 6.360 1.00 83.69 91 MET A O 1
ATOM 690 N N . GLU A 1 92 ? 14.107 -6.146 7.758 1.00 84.88 92 GLU A N 1
ATOM 691 C CA . GLU A 1 92 ? 15.074 -7.095 7.224 1.00 84.88 92 GLU A CA 1
ATOM 692 C C . GLU A 1 92 ? 14.766 -7.466 5.770 1.00 84.88 92 GLU A C 1
ATOM 694 O O . GLU A 1 92 ? 15.671 -7.470 4.929 1.00 84.88 92 GLU A O 1
ATOM 699 N N . LEU A 1 93 ? 13.497 -7.734 5.452 1.00 85.38 93 LEU A N 1
ATOM 700 C CA . LEU A 1 93 ? 13.052 -8.085 4.108 1.00 85.38 93 LEU A CA 1
ATOM 701 C C . LEU A 1 93 ? 13.433 -6.999 3.102 1.00 85.38 93 LEU A C 1
ATOM 703 O O . LEU A 1 93 ? 14.061 -7.284 2.080 1.00 85.38 93 LEU A O 1
ATOM 707 N N . ALA A 1 94 ? 13.120 -5.745 3.407 1.00 82.38 94 ALA A N 1
ATOM 708 C CA . ALA A 1 94 ? 13.451 -4.630 2.535 1.00 82.38 94 ALA A CA 1
ATOM 709 C C . ALA A 1 94 ? 14.961 -4.368 2.430 1.00 82.38 94 ALA A C 1
ATOM 711 O O . ALA A 1 94 ? 15.468 -4.037 1.350 1.00 82.38 94 ALA A O 1
ATOM 712 N N . TRP A 1 95 ? 15.701 -4.573 3.523 1.00 83.69 95 TRP A N 1
ATOM 713 C CA . TRP A 1 95 ? 17.156 -4.474 3.519 1.00 83.69 95 TRP A CA 1
ATOM 714 C C . TRP A 1 95 ? 17.792 -5.517 2.591 1.00 83.69 95 TRP A C 1
ATOM 716 O O . TRP A 1 95 ? 18.587 -5.162 1.713 1.00 83.69 95 TRP A O 1
ATOM 726 N N . ARG A 1 96 ? 17.387 -6.790 2.720 1.00 84.00 96 ARG A N 1
ATOM 727 C CA . ARG A 1 96 ? 17.834 -7.906 1.864 1.00 84.00 96 ARG A CA 1
ATOM 728 C C . ARG A 1 96 ? 17.435 -7.706 0.402 1.00 84.00 96 ARG A C 1
ATOM 730 O O . ARG A 1 96 ? 18.205 -8.039 -0.496 1.00 84.00 96 ARG A O 1
ATOM 737 N N . MET A 1 97 ? 16.260 -7.131 0.157 1.00 81.44 97 MET A N 1
ATOM 738 C CA . MET A 1 97 ? 15.757 -6.832 -1.189 1.00 81.44 97 MET A CA 1
ATOM 739 C C . MET A 1 97 ? 16.454 -5.650 -1.859 1.00 81.44 97 MET A C 1
ATOM 741 O O . MET A 1 97 ? 16.297 -5.442 -3.063 1.00 81.44 97 MET A O 1
ATOM 745 N N . GLY A 1 98 ? 17.270 -4.909 -1.114 1.00 78.38 98 GLY A N 1
ATOM 746 C CA . GLY A 1 98 ? 18.078 -3.851 -1.681 1.00 78.38 98 GLY A CA 1
ATOM 747 C C . GLY A 1 98 ? 17.303 -2.560 -1.948 1.00 78.38 98 GLY A C 1
ATOM 748 O O . GLY A 1 98 ? 17.732 -1.792 -2.805 1.00 78.38 98 GLY A O 1
ATOM 749 N N . PHE A 1 99 ? 16.199 -2.315 -1.239 1.00 83.56 99 PHE A N 1
ATOM 750 C CA . PHE A 1 99 ? 15.385 -1.117 -1.442 1.00 83.56 99 PHE A CA 1
ATOM 751 C C . PHE A 1 99 ? 16.122 0.163 -1.037 1.00 83.56 99 PHE A C 1
ATOM 753 O O . PHE A 1 99 ? 16.917 0.186 -0.088 1.00 83.56 99 PHE A O 1
ATOM 760 N N . ASP A 1 100 ? 15.857 1.233 -1.783 1.00 83.31 100 ASP A N 1
ATOM 761 C CA . ASP A 1 100 ? 16.212 2.588 -1.377 1.00 83.31 100 ASP A CA 1
ATOM 762 C C . ASP A 1 100 ? 15.234 3.104 -0.327 1.00 83.31 100 ASP A C 1
ATOM 764 O O . ASP A 1 100 ? 14.129 2.589 -0.194 1.00 83.31 100 ASP A O 1
ATOM 768 N N . ALA A 1 101 ? 15.568 4.217 0.324 1.00 83.12 101 ALA A N 1
ATOM 769 C CA . ALA A 1 101 ? 14.663 4.862 1.271 1.00 83.12 101 ALA A CA 1
ATOM 770 C C . ALA A 1 101 ? 13.287 5.219 0.678 1.00 83.12 101 ALA A C 1
ATOM 772 O O . ALA A 1 101 ? 12.281 5.145 1.375 1.00 83.12 101 ALA A O 1
ATOM 773 N N . ARG A 1 102 ? 13.227 5.591 -0.608 1.00 83.94 102 ARG A N 1
ATOM 774 C CA . ARG A 1 102 ? 11.966 5.944 -1.279 1.00 83.94 102 ARG A CA 1
ATOM 775 C C . ARG A 1 102 ? 11.119 4.719 -1.639 1.00 83.94 102 ARG A C 1
ATOM 777 O O . ARG A 1 102 ? 9.908 4.738 -1.428 1.00 83.94 102 ARG A O 1
ATOM 784 N N . ASP A 1 103 ? 11.762 3.654 -2.116 1.00 86.50 103 ASP A N 1
ATOM 785 C CA . ASP A 1 103 ? 11.115 2.354 -2.340 1.00 86.50 103 ASP A CA 1
ATOM 786 C C . ASP A 1 103 ? 10.592 1.774 -1.021 1.00 86.50 103 ASP A C 1
ATOM 788 O O . ASP A 1 103 ? 9.478 1.267 -0.964 1.00 86.50 103 ASP A O 1
ATOM 792 N N . MET A 1 104 ? 11.382 1.905 0.045 1.00 86.94 104 MET A N 1
ATOM 793 C CA . MET A 1 104 ? 11.045 1.463 1.392 1.00 86.94 104 MET A CA 1
ATOM 794 C C . MET A 1 104 ? 9.838 2.212 1.960 1.00 86.94 104 MET A C 1
ATOM 796 O O . MET A 1 104 ? 8.883 1.586 2.409 1.00 86.94 104 MET A O 1
ATOM 800 N N . ALA A 1 105 ? 9.852 3.547 1.892 1.00 88.12 105 ALA A N 1
ATOM 801 C CA . ALA A 1 105 ? 8.732 4.367 2.341 1.00 88.12 105 ALA A CA 1
ATOM 802 C C . ALA A 1 105 ? 7.450 4.029 1.573 1.00 88.12 105 ALA A C 1
ATOM 804 O O . ALA A 1 105 ? 6.394 3.887 2.182 1.00 88.12 105 ALA A O 1
ATOM 805 N N . SER A 1 106 ? 7.551 3.849 0.251 1.00 89.50 106 SER A N 1
ATOM 806 C CA . SER A 1 106 ? 6.406 3.471 -0.582 1.00 89.50 106 SER A CA 1
ATOM 807 C C . SER A 1 106 ? 5.883 2.087 -0.206 1.00 89.50 106 SER A C 1
ATOM 809 O O . SER A 1 106 ? 4.688 1.938 0.014 1.00 89.50 106 SER A O 1
ATOM 811 N N . PHE A 1 107 ? 6.769 1.098 -0.056 1.00 90.94 107 PHE A N 1
ATOM 812 C CA . PHE A 1 107 ? 6.413 -0.257 0.358 1.00 90.94 107 PHE A CA 1
ATOM 813 C C . PHE A 1 107 ? 5.677 -0.270 1.702 1.00 90.94 107 PHE A C 1
ATOM 815 O O . PHE A 1 107 ? 4.560 -0.772 1.767 1.00 90.94 107 PHE A O 1
ATOM 822 N N . TYR A 1 108 ? 6.240 0.345 2.747 1.00 90.38 108 TYR A N 1
ATOM 823 C CA . TYR A 1 108 ? 5.586 0.402 4.056 1.00 90.38 108 TYR A CA 1
ATOM 824 C C . TYR A 1 108 ? 4.260 1.142 4.022 1.00 90.38 108 TYR A C 1
ATOM 826 O O . TYR A 1 108 ? 3.277 0.651 4.575 1.00 90.38 108 TYR A O 1
ATOM 834 N N . ALA A 1 109 ? 4.236 2.313 3.380 1.00 90.88 109 ALA A N 1
ATOM 835 C CA . ALA A 1 109 ? 3.035 3.122 3.294 1.00 90.88 109 ALA A CA 1
ATOM 836 C C . ALA A 1 109 ? 1.897 2.329 2.657 1.00 90.88 109 ALA A C 1
ATOM 838 O O . ALA A 1 109 ? 0.808 2.334 3.214 1.00 90.88 109 ALA A O 1
ATOM 839 N N . ILE A 1 110 ? 2.164 1.616 1.553 1.00 91.69 110 ILE A N 1
ATOM 840 C CA . ILE A 1 110 ? 1.170 0.792 0.857 1.00 91.69 110 ILE A CA 1
ATOM 841 C C . ILE A 1 110 ? 0.763 -0.427 1.696 1.00 91.69 110 ILE A C 1
ATOM 843 O O . ILE A 1 110 ? -0.431 -0.696 1.806 1.00 91.69 110 ILE A O 1
ATOM 847 N N . SER A 1 111 ? 1.718 -1.140 2.305 1.00 91.38 111 SER A N 1
ATOM 848 C CA . SER A 1 111 ? 1.430 -2.331 3.120 1.00 91.38 111 SER A CA 1
ATOM 849 C C . SER A 1 111 ? 0.508 -2.031 4.301 1.00 91.38 111 SER A C 1
ATOM 851 O O . SER A 1 111 ? -0.323 -2.870 4.623 1.00 91.38 111 SER A O 1
ATOM 853 N N . HIS A 1 112 ? 0.593 -0.823 4.876 1.00 90.62 112 HIS A N 1
ATOM 854 C CA . HIS A 1 112 ? -0.237 -0.398 6.010 1.00 90.62 112 HIS A CA 1
ATOM 855 C C . HIS A 1 112 ? -1.566 0.275 5.593 1.00 90.62 112 HIS A C 1
ATOM 857 O O . HIS A 1 112 ? -2.424 0.517 6.447 1.00 90.62 112 HIS A O 1
ATOM 863 N N . VAL A 1 113 ? -1.790 0.574 4.300 1.00 91.44 113 VAL A N 1
ATOM 864 C CA . VAL A 1 113 ? -3.069 1.150 3.813 1.00 91.44 113 VAL A CA 1
ATOM 865 C C . VAL A 1 113 ? -4.295 0.340 4.252 1.00 91.44 113 VAL A C 1
ATOM 867 O O . VAL A 1 113 ? -5.268 0.973 4.669 1.00 91.44 113 VAL A O 1
ATOM 870 N N . PRO A 1 114 ? -4.296 -1.010 4.210 1.00 91.44 114 PRO A N 1
ATOM 871 C CA . PRO A 1 114 ? -5.438 -1.803 4.648 1.00 91.44 114 PRO A CA 1
ATOM 872 C C . PRO A 1 114 ? -5.887 -1.463 6.067 1.00 91.44 114 PRO A C 1
ATOM 874 O O . PRO A 1 114 ? -7.078 -1.274 6.310 1.00 91.44 114 PRO A O 1
ATOM 877 N N . ILE A 1 115 ? -4.939 -1.350 6.995 1.00 88.69 115 ILE A N 1
ATOM 878 C CA . ILE A 1 115 ? -5.212 -1.089 8.407 1.00 88.69 115 ILE A CA 1
ATOM 879 C C . ILE A 1 115 ? -5.738 0.335 8.580 1.00 88.69 115 ILE A C 1
ATOM 881 O O . ILE A 1 115 ? -6.781 0.538 9.199 1.00 88.69 115 ILE A O 1
ATOM 885 N N . PHE A 1 116 ? -5.083 1.325 7.964 1.00 87.94 116 PHE A N 1
ATOM 886 C CA . PHE A 1 116 ? -5.542 2.715 8.029 1.00 87.94 116 PHE A CA 1
ATOM 887 C C . PHE A 1 116 ? -6.938 2.896 7.430 1.00 87.94 116 PHE A C 1
ATOM 889 O O . PHE A 1 116 ? -7.775 3.593 8.003 1.00 87.94 116 PHE A O 1
ATOM 896 N N . SER A 1 117 ? -7.220 2.233 6.308 1.00 88.94 117 SER A N 1
ATOM 897 C CA . SER A 1 117 ? -8.535 2.275 5.674 1.00 88.94 117 SER A CA 1
ATOM 898 C C . SER A 1 117 ? -9.614 1.654 6.561 1.00 88.94 117 SER A C 1
ATOM 900 O O . SER A 1 117 ? -10.716 2.197 6.636 1.00 88.94 117 SER A O 1
ATOM 902 N N . LEU A 1 118 ? -9.314 0.547 7.246 1.00 88.75 118 LEU A N 1
ATOM 903 C CA . LEU A 1 118 ? -10.240 -0.109 8.171 1.00 88.75 118 LEU A CA 1
ATOM 904 C C . LEU A 1 118 ? -10.544 0.789 9.373 1.00 88.75 118 LEU A C 1
ATOM 906 O O . LEU A 1 118 ? -11.708 1.038 9.689 1.00 88.75 118 LEU A O 1
ATOM 910 N N . LEU A 1 119 ? -9.507 1.349 9.993 1.00 86.19 119 LEU A N 1
ATOM 911 C CA . LEU A 1 119 ? -9.652 2.216 11.162 1.00 86.19 119 LEU A CA 1
ATOM 912 C C . LEU A 1 119 ? -10.380 3.521 10.835 1.00 86.19 119 LEU A C 1
ATOM 914 O O . LEU A 1 119 ? -11.174 4.005 11.639 1.00 86.19 119 LEU A O 1
ATOM 918 N N . SER A 1 120 ? -10.139 4.076 9.645 1.00 85.25 120 SER A N 1
ATOM 919 C CA . SER A 1 120 ? -10.790 5.309 9.199 1.00 85.25 120 SER A CA 1
ATOM 920 C C . SER A 1 120 ? -12.252 5.079 8.842 1.00 85.25 120 SER A C 1
ATOM 922 O O . SER A 1 120 ? -13.061 5.979 9.043 1.00 85.25 120 SER A O 1
ATOM 924 N N . SER A 1 121 ? -12.589 3.913 8.286 1.00 84.56 121 SER A N 1
ATOM 925 C CA . SER A 1 121 ? -13.937 3.645 7.771 1.00 84.56 121 SER A CA 1
ATOM 926 C C . SER A 1 121 ? -14.886 3.113 8.845 1.00 84.56 121 SER A C 1
ATOM 928 O O . SER A 1 121 ? -16.062 3.466 8.830 1.00 84.56 121 SER A O 1
ATOM 930 N N . PHE A 1 122 ? -14.387 2.278 9.764 1.00 85.12 122 PHE A N 1
ATOM 931 C CA . PHE A 1 122 ? -15.227 1.522 10.703 1.00 85.12 122 PHE A CA 1
ATOM 932 C C . PHE A 1 122 ? -15.048 1.925 12.171 1.00 85.12 122 PHE A C 1
ATOM 934 O O . PHE A 1 122 ? -15.999 1.851 12.946 1.00 85.12 122 PHE A O 1
ATOM 941 N N . TYR A 1 123 ? -13.851 2.385 12.549 1.00 81.56 123 TYR A N 1
ATOM 942 C CA . TYR A 1 123 ? -13.509 2.702 13.943 1.00 81.56 123 TYR A CA 1
ATOM 943 C C . TYR A 1 123 ? -13.424 4.206 14.227 1.00 81.56 123 TYR A C 1
ATOM 945 O O . TYR A 1 123 ? -13.183 4.589 15.366 1.00 81.56 123 TYR A O 1
ATOM 953 N N . ALA A 1 124 ? -13.628 5.055 13.210 1.00 77.19 124 ALA A N 1
ATOM 954 C CA . ALA A 1 124 ? -13.629 6.519 13.314 1.00 77.19 124 ALA A CA 1
ATOM 955 C C . ALA A 1 124 ? -12.451 7.082 14.139 1.00 77.19 124 ALA A C 1
ATOM 957 O O . ALA A 1 124 ? -12.590 8.069 14.865 1.00 77.19 124 ALA A O 1
ATOM 958 N N . VAL A 1 125 ? -11.283 6.437 14.032 1.00 78.56 125 VAL A N 1
ATOM 959 C CA . VAL A 1 125 ? -10.093 6.818 14.797 1.00 78.56 125 VAL A CA 1
ATOM 960 C C . VAL A 1 125 ? -9.672 8.232 14.408 1.00 78.56 125 VAL A C 1
ATOM 962 O O . VAL A 1 125 ? -9.701 8.612 13.235 1.00 78.56 125 VAL A O 1
ATOM 965 N N . ARG A 1 126 ? -9.256 9.024 15.402 1.00 80.75 126 ARG A N 1
ATOM 966 C CA . ARG A 1 126 ? -8.834 10.411 15.188 1.00 80.75 126 ARG A CA 1
ATOM 967 C C . ARG A 1 126 ? -7.690 10.477 14.158 1.00 80.75 126 ARG A C 1
ATOM 969 O O . ARG A 1 126 ? -6.699 9.756 14.309 1.00 80.75 126 ARG A O 1
ATOM 976 N N . PRO A 1 127 ? -7.744 11.390 13.168 1.00 79.62 127 PRO A N 1
ATOM 977 C CA . PRO A 1 127 ? -6.688 11.521 12.159 1.00 79.62 127 PRO A CA 1
ATOM 978 C C . PRO A 1 127 ? -5.299 11.808 12.743 1.00 79.62 127 PRO A C 1
ATOM 980 O O . PRO A 1 127 ? -4.287 11.430 12.160 1.00 79.62 127 PRO A O 1
ATOM 983 N N . THR A 1 128 ? -5.231 12.449 13.912 1.00 77.69 128 THR A N 1
ATOM 984 C CA . THR A 1 128 ? -3.972 12.729 14.614 1.00 77.69 128 THR A CA 1
ATOM 985 C C . THR A 1 128 ? -3.282 11.453 15.096 1.00 77.69 128 THR A C 1
ATOM 987 O O . THR A 1 128 ? -2.074 11.306 14.924 1.00 77.69 128 THR A O 1
ATOM 990 N N . THR A 1 129 ? -4.048 10.495 15.622 1.00 78.56 129 THR A N 1
ATOM 991 C CA . THR A 1 129 ? -3.567 9.160 16.004 1.00 78.56 129 THR A CA 1
ATOM 992 C C . THR A 1 129 ? -3.068 8.389 14.790 1.00 78.56 129 THR A C 1
ATOM 994 O O . THR A 1 129 ? -2.000 7.782 14.831 1.00 78.56 129 THR A O 1
ATOM 997 N N . MET A 1 130 ? -3.804 8.466 13.680 1.00 80.62 130 MET A N 1
ATOM 998 C CA . MET A 1 130 ? -3.394 7.844 12.421 1.00 80.62 130 MET A CA 1
ATOM 999 C C . MET A 1 130 ? -2.097 8.442 11.882 1.00 80.62 130 MET A C 1
ATOM 1001 O O . MET A 1 130 ? -1.228 7.701 11.435 1.00 80.62 130 MET A O 1
ATOM 1005 N N . LEU A 1 131 ? -1.934 9.765 11.959 1.00 82.44 131 LEU A N 1
ATOM 1006 C CA . LEU A 1 131 ? -0.716 10.442 11.519 1.00 82.44 131 LEU A CA 1
ATOM 1007 C C . LEU A 1 131 ? 0.492 10.046 12.372 1.00 82.44 131 LEU A C 1
ATOM 1009 O O . LEU A 1 131 ? 1.584 9.831 11.842 1.00 82.44 131 LEU A O 1
ATOM 1013 N N . LEU A 1 132 ? 0.298 9.926 13.685 1.00 82.44 132 LEU A N 1
ATOM 1014 C CA . LEU A 1 132 ? 1.336 9.472 14.599 1.00 82.44 132 LEU A CA 1
ATOM 1015 C C . LEU A 1 132 ? 1.764 8.036 14.281 1.00 82.44 132 LEU A C 1
ATOM 1017 O O . LEU A 1 132 ? 2.957 7.761 14.148 1.00 82.44 132 LEU A O 1
ATOM 1021 N N . TRP A 1 133 ? 0.795 7.136 14.106 1.00 84.75 133 TRP A N 1
ATOM 1022 C CA . TRP A 1 133 ? 1.074 5.754 13.737 1.00 84.75 133 TRP A CA 1
ATOM 1023 C C . TRP A 1 133 ? 1.750 5.674 12.368 1.00 84.75 133 TRP A C 1
ATOM 1025 O O . TRP A 1 133 ? 2.774 5.015 12.231 1.00 84.75 133 TRP A O 1
ATOM 1035 N N . TYR A 1 134 ? 1.279 6.420 11.372 1.00 84.56 134 TYR A N 1
ATOM 1036 C CA . TYR A 1 134 ? 1.930 6.496 10.066 1.00 84.56 134 TYR A CA 1
ATOM 1037 C C . TYR A 1 134 ? 3.387 6.969 10.174 1.00 84.56 134 TYR A C 1
ATOM 1039 O O . TYR A 1 134 ? 4.290 6.381 9.577 1.00 84.56 134 TYR A O 1
ATOM 1047 N N . THR A 1 135 ? 3.641 7.995 10.986 1.00 85.44 135 THR A N 1
ATOM 1048 C CA . THR A 1 135 ? 4.997 8.505 11.224 1.00 85.44 135 THR A CA 1
ATOM 1049 C C . THR A 1 135 ? 5.882 7.426 11.851 1.00 85.44 135 THR A C 1
ATOM 1051 O O . THR A 1 135 ? 6.978 7.162 11.357 1.00 85.44 135 THR A O 1
ATOM 1054 N N . SER A 1 136 ? 5.374 6.739 12.872 1.00 82.88 136 SER A N 1
ATOM 1055 C CA . SER A 1 136 ? 6.057 5.632 13.544 1.00 82.88 136 SER A CA 1
ATOM 1056 C C . SER A 1 136 ? 6.327 4.441 12.610 1.00 82.88 136 SER A C 1
ATOM 1058 O O . SER A 1 136 ? 7.447 3.943 12.527 1.00 82.88 136 SER A O 1
ATOM 1060 N N . SER A 1 137 ? 5.332 4.005 11.838 1.00 82.50 137 SER A N 1
ATOM 1061 C CA . SER A 1 137 ? 5.417 2.787 11.029 1.00 82.50 137 SER A CA 1
ATOM 1062 C C . SER A 1 137 ? 6.093 2.971 9.675 1.00 82.50 137 SER A C 1
ATOM 1064 O O . SER A 1 137 ? 6.628 1.998 9.145 1.00 82.50 137 SER A O 1
ATOM 1066 N N . VAL A 1 138 ? 6.085 4.177 9.104 1.00 85.62 138 VAL A N 1
ATOM 1067 C CA . VAL A 1 138 ? 6.577 4.434 7.739 1.00 85.62 138 VAL A CA 1
ATOM 1068 C C . VAL A 1 138 ? 7.788 5.362 7.744 1.00 85.62 138 VAL A C 1
ATOM 1070 O O . VAL A 1 138 ? 8.810 5.056 7.121 1.00 85.62 138 VAL A O 1
ATOM 1073 N N . VAL A 1 139 ? 7.709 6.492 8.454 1.00 86.06 139 VAL A N 1
ATOM 1074 C CA . VAL A 1 139 ? 8.761 7.521 8.428 1.00 86.06 139 VAL A CA 1
ATOM 1075 C C . VAL A 1 139 ? 9.972 7.080 9.248 1.00 86.06 139 VAL A C 1
ATOM 1077 O O . VAL A 1 139 ? 11.092 7.111 8.730 1.00 86.06 139 VAL A O 1
ATOM 1080 N N . CYS A 1 140 ? 9.771 6.605 10.480 1.00 86.31 140 CYS A N 1
ATOM 1081 C CA . CYS A 1 140 ? 10.869 6.174 11.353 1.00 86.31 140 CYS A CA 1
ATOM 1082 C C . CYS A 1 140 ? 11.730 5.047 10.743 1.00 86.31 140 CYS A C 1
ATOM 1084 O O . CYS A 1 140 ? 12.953 5.173 10.801 1.00 86.31 140 CYS A O 1
ATOM 1086 N N . PRO A 1 141 ? 11.170 4.011 10.084 1.00 83.00 141 PRO A N 1
ATOM 1087 C CA . PRO A 1 141 ? 11.967 2.996 9.390 1.00 83.00 141 PRO A CA 1
ATOM 1088 C C . PRO A 1 141 ? 12.710 3.506 8.153 1.00 83.00 141 PRO A C 1
ATOM 1090 O O . PRO A 1 141 ? 13.791 3.020 7.823 1.00 83.00 141 PRO A O 1
ATOM 1093 N N . SER A 1 142 ? 12.145 4.491 7.455 1.00 84.44 142 SER A N 1
ATOM 1094 C CA . SER A 1 142 ? 12.715 4.997 6.203 1.00 84.44 142 SER A CA 1
ATOM 1095 C C . SER A 1 142 ? 13.885 5.959 6.440 1.00 84.44 142 SER A C 1
ATOM 1097 O O . SER A 1 142 ? 14.828 5.989 5.646 1.00 84.44 142 SER A O 1
ATOM 1099 N N . LEU A 1 143 ? 13.861 6.717 7.543 1.00 85.44 143 LEU A N 1
ATOM 1100 C CA . LEU A 1 143 ? 14.872 7.726 7.885 1.00 85.44 143 LEU A CA 1
ATOM 1101 C C . LEU A 1 143 ? 16.309 7.169 7.972 1.00 85.44 143 LEU A C 1
ATOM 1103 O O . LEU A 1 143 ? 17.184 7.722 7.300 1.00 85.44 143 LEU A O 1
ATOM 1107 N N . PRO A 1 144 ? 16.595 6.075 8.709 1.00 81.69 144 PRO A N 1
ATOM 1108 C CA . PRO A 1 144 ? 17.939 5.504 8.761 1.00 81.69 144 PRO A CA 1
ATOM 1109 C C . PRO A 1 144 ? 18.469 5.121 7.377 1.00 81.69 144 PRO A C 1
ATOM 1111 O O . PRO A 1 144 ? 19.639 5.335 7.073 1.00 81.69 144 PRO A O 1
ATOM 1114 N N . ILE A 1 145 ? 17.608 4.617 6.490 1.00 81.50 145 ILE A N 1
ATOM 1115 C CA . ILE A 1 145 ? 18.020 4.189 5.149 1.00 81.50 145 ILE A CA 1
ATOM 1116 C C . ILE A 1 145 ? 18.411 5.390 4.281 1.00 81.50 145 ILE A C 1
ATOM 1118 O O . ILE A 1 145 ? 19.336 5.258 3.484 1.00 81.50 145 ILE A O 1
ATOM 1122 N N . ILE A 1 146 ? 17.800 6.568 4.470 1.00 82.44 146 ILE A N 1
ATOM 1123 C CA . ILE A 1 146 ? 18.216 7.806 3.781 1.00 82.44 146 ILE A CA 1
ATOM 1124 C C . ILE A 1 146 ? 19.671 8.146 4.117 1.00 82.44 146 ILE A C 1
ATOM 1126 O O . ILE A 1 146 ? 20.444 8.514 3.233 1.00 82.44 146 ILE A O 1
ATOM 1130 N N . PHE A 1 147 ? 20.051 8.012 5.389 1.00 79.56 147 PHE A N 1
ATOM 1131 C CA . PHE A 1 147 ? 21.411 8.304 5.837 1.00 79.56 147 PHE A CA 1
ATOM 1132 C C . PHE A 1 147 ? 22.412 7.219 5.436 1.00 79.56 147 PHE A C 1
ATOM 1134 O O . PHE A 1 147 ? 23.576 7.512 5.166 1.00 79.56 147 PHE A O 1
ATOM 1141 N N . MET A 1 148 ? 21.975 5.961 5.391 1.00 76.69 148 MET A N 1
ATOM 1142 C CA . MET A 1 148 ? 22.872 4.815 5.236 1.00 76.69 148 MET A CA 1
ATOM 1143 C C . MET A 1 148 ? 23.000 4.313 3.794 1.00 76.69 148 MET A C 1
ATOM 1145 O O . MET A 1 148 ? 23.978 3.629 3.472 1.00 76.69 148 MET A O 1
ATOM 1149 N N . ARG A 1 149 ? 22.046 4.651 2.918 1.00 74.31 149 ARG A N 1
ATOM 1150 C CA . ARG A 1 149 ? 22.011 4.235 1.515 1.00 74.31 149 ARG A CA 1
ATOM 1151 C C . ARG A 1 149 ? 21.702 5.417 0.601 1.00 74.31 149 ARG A C 1
ATOM 1153 O O . ARG A 1 149 ? 20.744 6.154 0.794 1.00 74.31 149 ARG A O 1
ATOM 1160 N N . SER A 1 150 ? 22.491 5.566 -0.459 1.00 70.44 150 SER A N 1
ATOM 1161 C CA . SER A 1 150 ? 22.177 6.517 -1.524 1.00 70.44 150 SER A CA 1
ATOM 1162 C C . SER A 1 150 ? 20.935 6.072 -2.298 1.00 70.44 150 SER A C 1
ATOM 1164 O O . SER A 1 150 ? 20.835 4.895 -2.639 1.00 70.44 150 SER A O 1
ATOM 1166 N N . PHE A 1 151 ? 20.058 7.010 -2.657 1.00 71.31 151 PHE A N 1
ATOM 1167 C CA . PHE A 1 151 ? 18.948 6.762 -3.584 1.00 71.31 151 PHE A CA 1
ATOM 1168 C C . PHE A 1 151 ? 19.434 6.150 -4.909 1.00 71.31 151 PHE A C 1
ATOM 1170 O O . PHE A 1 151 ? 20.437 6.605 -5.471 1.00 71.31 151 PHE A O 1
ATOM 1177 N N . SER A 1 152 ? 18.699 5.173 -5.443 1.00 71.00 152 SER A N 1
ATOM 1178 C CA . SER A 1 152 ? 18.919 4.602 -6.769 1.00 71.00 152 SER A CA 1
ATOM 1179 C C . SER A 1 152 ? 18.818 5.682 -7.829 1.00 71.00 152 SER A C 1
ATOM 1181 O O . SER A 1 152 ? 18.095 6.679 -7.713 1.00 71.00 152 SER A O 1
ATOM 1183 N N . SER A 1 153 ? 19.529 5.435 -8.923 1.00 64.06 153 SER A N 1
ATOM 1184 C CA . SER A 1 153 ? 19.523 6.302 -10.098 1.00 64.06 153 SER A CA 1
ATOM 1185 C C . SER A 1 153 ? 18.117 6.458 -10.697 1.00 64.06 153 SER A C 1
ATOM 1187 O O . SER A 1 153 ? 17.825 7.505 -11.267 1.00 64.06 153 SER A O 1
ATOM 1189 N N . VAL A 1 154 ? 17.226 5.473 -10.504 1.00 72.19 154 VAL A N 1
ATOM 1190 C CA . VAL A 1 154 ? 15.825 5.505 -10.971 1.00 72.19 154 VAL A CA 1
ATOM 1191 C C . VAL A 1 154 ? 15.004 6.595 -10.265 1.00 72.19 154 VAL A C 1
ATOM 1193 O O . VAL A 1 154 ? 14.192 7.278 -10.899 1.00 72.19 154 VAL A O 1
ATOM 1196 N N . HIS A 1 155 ? 15.256 6.807 -8.971 1.00 74.38 155 HIS A N 1
ATOM 1197 C CA . HIS A 1 155 ? 14.582 7.817 -8.153 1.00 74.38 155 HIS A CA 1
ATOM 1198 C C . HIS A 1 155 ? 15.315 9.166 -8.156 1.00 74.38 155 HIS A C 1
ATOM 1200 O O . HIS A 1 155 ? 14.680 10.210 -8.023 1.00 74.38 155 HIS A O 1
ATOM 1206 N N . ASN A 1 156 ? 16.636 9.177 -8.368 1.00 73.56 156 ASN A N 1
ATOM 1207 C CA . ASN A 1 156 ? 17.451 10.392 -8.446 1.00 73.56 156 ASN A CA 1
ATOM 1208 C C . ASN A 1 156 ? 17.796 10.776 -9.898 1.00 73.56 156 ASN A C 1
ATOM 1210 O O . ASN A 1 156 ? 18.961 10.894 -10.288 1.00 73.56 156 ASN A O 1
ATOM 1214 N N . ARG A 1 157 ? 16.754 10.979 -10.712 1.00 65.06 157 ARG A N 1
ATOM 1215 C CA . ARG A 1 157 ? 16.854 11.206 -12.169 1.00 65.06 157 ARG A CA 1
ATOM 1216 C C . ARG A 1 157 ? 17.615 12.479 -12.542 1.00 65.06 157 ARG A C 1
ATOM 1218 O O . ARG A 1 157 ? 18.244 12.531 -13.595 1.00 65.06 157 ARG A O 1
ATOM 1225 N N . SER A 1 158 ? 17.572 13.494 -11.679 1.00 61.25 158 SER A N 1
ATOM 1226 C CA . SER A 1 158 ? 18.259 14.776 -11.879 1.00 61.25 158 SER A CA 1
ATOM 1227 C C . SER A 1 158 ? 19.777 14.655 -11.737 1.00 61.25 158 SER A C 1
ATOM 1229 O O . SER A 1 158 ? 20.511 15.415 -12.361 1.00 61.25 158 SER A O 1
ATOM 1231 N N . ARG A 1 159 ? 20.255 13.693 -10.935 1.00 60.66 159 ARG A N 1
ATOM 1232 C CA . ARG A 1 159 ? 21.685 13.434 -10.707 1.00 60.66 159 ARG A CA 1
ATOM 1233 C C . ARG A 1 159 ? 22.207 12.233 -11.508 1.00 60.66 159 ARG A C 1
ATOM 1235 O O . ARG A 1 159 ? 23.419 12.085 -11.659 1.00 60.66 159 ARG A O 1
ATOM 1242 N N . ALA A 1 160 ? 21.319 11.379 -12.016 1.00 61.84 160 ALA A N 1
ATOM 1243 C CA . ALA A 1 160 ? 21.677 10.241 -12.853 1.00 61.84 160 ALA A CA 1
ATOM 1244 C C . ALA A 1 160 ? 22.223 10.698 -14.219 1.00 61.84 160 ALA A C 1
ATOM 1246 O O . ALA A 1 160 ? 21.647 11.566 -14.882 1.00 61.84 160 ALA A O 1
ATOM 1247 N N . LEU A 1 161 ? 23.335 10.089 -14.647 1.00 64.12 161 LEU A N 1
ATOM 1248 C CA . LEU A 1 161 ? 23.924 10.347 -15.962 1.00 64.12 161 LEU A CA 1
ATOM 1249 C C . LEU A 1 161 ? 22.923 9.972 -17.077 1.00 64.12 161 LEU A C 1
ATOM 1251 O O . LEU A 1 161 ? 22.254 8.937 -16.959 1.00 64.12 161 LEU A O 1
ATOM 1255 N N . PRO A 1 162 ? 22.834 10.758 -18.168 1.00 56.88 162 PRO A N 1
ATOM 1256 C CA . PRO A 1 162 ? 22.065 10.373 -19.349 1.00 56.88 162 PRO A CA 1
ATOM 1257 C C . PRO A 1 162 ? 22.530 8.995 -19.848 1.00 56.88 162 PRO A C 1
ATOM 1259 O O . PRO A 1 162 ? 23.720 8.803 -20.085 1.00 56.88 162 PRO A O 1
ATOM 1262 N N . GLY A 1 163 ? 21.614 8.024 -19.933 1.00 61.09 163 GLY A N 1
ATOM 1263 C CA . GLY A 1 163 ? 21.897 6.645 -20.363 1.00 61.09 163 GLY A CA 1
ATOM 1264 C C . GLY A 1 163 ? 21.939 5.578 -19.257 1.00 61.09 163 GLY A C 1
ATOM 1265 O O . GLY A 1 163 ? 21.925 4.397 -19.582 1.00 61.09 163 GLY A O 1
ATOM 1266 N N . ILE A 1 164 ? 21.943 5.946 -17.966 1.00 69.75 164 ILE A N 1
ATOM 1267 C CA . ILE A 1 164 ? 21.893 4.962 -16.856 1.00 69.75 164 ILE A CA 1
ATOM 1268 C C . ILE A 1 164 ? 20.472 4.435 -16.611 1.00 69.75 164 ILE A C 1
ATOM 1270 O O . ILE A 1 164 ? 20.303 3.283 -16.222 1.00 69.75 164 ILE A O 1
ATOM 1274 N N . VAL A 1 165 ? 19.457 5.277 -16.817 1.00 72.62 165 VAL A N 1
ATOM 1275 C CA . VAL A 1 165 ? 18.043 4.928 -16.620 1.00 72.62 165 VAL A CA 1
ATOM 1276 C C . VAL A 1 165 ? 17.383 4.819 -17.995 1.00 72.62 165 VAL A C 1
ATOM 1278 O O . VAL A 1 165 ? 17.239 5.851 -18.663 1.00 72.62 165 VAL A O 1
ATOM 1281 N N . PRO A 1 166 ? 17.006 3.607 -18.440 1.00 70.50 166 PRO A N 1
ATOM 1282 C CA . PRO A 1 166 ? 16.195 3.422 -19.639 1.00 70.50 166 PRO A CA 1
ATOM 1283 C C . PRO A 1 166 ? 14.856 4.164 -19.531 1.00 70.50 166 PRO A C 1
ATOM 1285 O O . PRO A 1 166 ? 14.389 4.465 -18.435 1.00 70.50 166 PRO A O 1
ATOM 1288 N N . ASN A 1 167 ? 14.241 4.478 -20.673 1.00 74.00 167 ASN A N 1
ATOM 1289 C CA . ASN A 1 167 ? 12.886 5.045 -20.763 1.00 74.00 167 ASN A CA 1
ATOM 1290 C C . ASN A 1 167 ? 12.669 6.331 -19.934 1.00 74.00 167 ASN A C 1
ATOM 1292 O O . ASN A 1 167 ? 11.560 6.640 -19.494 1.00 74.00 167 ASN A O 1
ATOM 1296 N N . ARG A 1 168 ? 13.732 7.128 -19.735 1.00 76.12 168 ARG A N 1
ATOM 1297 C CA . ARG A 1 168 ? 13.684 8.373 -18.949 1.00 76.12 168 ARG A CA 1
ATOM 1298 C C . ARG A 1 168 ? 12.642 9.372 -19.465 1.00 76.12 168 ARG A C 1
ATOM 1300 O O . ARG A 1 168 ? 12.042 10.065 -18.649 1.00 76.12 168 ARG A O 1
ATOM 1307 N N . SER A 1 169 ? 12.433 9.455 -20.779 1.00 78.19 169 SER A N 1
ATOM 1308 C CA . SER A 1 169 ? 11.424 10.329 -21.397 1.00 78.19 169 SER A CA 1
ATOM 1309 C C . SER A 1 169 ? 10.009 9.983 -20.929 1.00 78.19 169 SER A C 1
ATOM 1311 O O . SER A 1 169 ? 9.270 10.867 -20.513 1.00 78.19 169 SER A O 1
ATOM 1313 N N . ILE A 1 170 ? 9.681 8.693 -20.896 1.00 77.31 170 ILE A N 1
ATOM 1314 C CA . ILE A 1 170 ? 8.376 8.154 -20.484 1.00 77.31 170 ILE A CA 1
ATOM 1315 C C . ILE A 1 170 ? 8.163 8.362 -18.984 1.00 77.31 170 ILE A C 1
ATOM 1317 O O . ILE A 1 170 ? 7.092 8.752 -18.530 1.00 77.31 170 ILE A O 1
ATOM 1321 N N . LEU A 1 171 ? 9.228 8.191 -18.200 1.00 79.38 171 LEU A N 1
ATOM 1322 C CA . LEU A 1 171 ? 9.215 8.450 -16.764 1.00 79.38 171 LEU A CA 1
ATOM 1323 C C . LEU A 1 171 ? 9.075 9.935 -16.394 1.00 79.38 171 LEU A C 1
ATOM 1325 O O . LEU A 1 171 ? 8.668 10.238 -15.266 1.00 79.38 171 LEU A O 1
ATOM 1329 N N . GLN A 1 172 ? 9.485 10.845 -17.280 1.00 81.31 172 GLN A N 1
ATOM 1330 C CA . GLN A 1 172 ? 9.459 12.295 -17.069 1.00 81.31 172 GLN A CA 1
ATOM 1331 C C . GLN A 1 172 ? 8.197 12.950 -17.648 1.00 81.31 172 GLN A C 1
ATOM 1333 O O . GLN A 1 172 ? 7.875 14.078 -17.268 1.00 81.31 172 GLN A O 1
ATOM 1338 N N . ASP A 1 173 ? 7.470 12.245 -18.512 1.00 87.38 173 ASP A N 1
ATOM 1339 C CA . ASP A 1 173 ? 6.197 12.714 -19.031 1.00 87.38 173 ASP A CA 1
ATOM 1340 C C . ASP A 1 173 ? 5.151 12.847 -17.909 1.00 87.38 173 ASP A C 1
ATOM 1342 O O . ASP A 1 173 ? 4.869 11.916 -17.143 1.00 87.38 173 ASP A O 1
ATOM 1346 N N . ARG A 1 174 ? 4.566 14.046 -17.808 1.00 87.12 174 ARG A N 1
ATOM 1347 C CA . ARG A 1 174 ? 3.555 14.367 -16.796 1.00 87.12 174 ARG A CA 1
ATOM 1348 C C . ARG A 1 174 ? 2.263 13.609 -17.049 1.00 87.12 174 ARG A C 1
ATOM 1350 O O . ARG A 1 174 ? 1.650 13.171 -16.080 1.00 87.12 174 ARG A O 1
ATOM 1357 N N . LEU A 1 175 ? 1.867 13.438 -18.310 1.00 88.00 175 LEU A N 1
ATOM 1358 C CA . LEU A 1 175 ? 0.627 12.742 -18.645 1.00 88.00 175 LEU A CA 1
ATOM 1359 C C . LEU A 1 175 ? 0.737 11.269 -18.275 1.00 88.00 175 LEU A C 1
ATOM 1361 O O . LEU A 1 175 ? -0.086 10.777 -17.506 1.00 88.00 175 LEU A O 1
ATOM 1365 N N . THR A 1 176 ? 1.811 10.603 -18.702 1.00 86.38 176 THR A N 1
ATOM 1366 C CA . THR A 1 176 ? 2.102 9.224 -18.295 1.00 86.38 176 THR A CA 1
ATOM 1367 C C . THR A 1 176 ? 2.132 9.089 -16.775 1.00 86.38 176 THR A C 1
ATOM 1369 O O . THR A 1 176 ? 1.534 8.162 -16.226 1.00 86.38 176 THR A O 1
ATOM 1372 N N . SER A 1 177 ? 2.755 10.037 -16.063 1.00 88.31 177 SER A N 1
ATOM 1373 C CA . SER A 1 177 ? 2.740 10.044 -14.599 1.00 88.31 177 SER A CA 1
ATOM 1374 C C . SER A 1 177 ? 1.323 10.140 -14.035 1.00 88.31 177 SER A C 1
ATOM 1376 O O . SER A 1 177 ? 1.005 9.377 -13.135 1.00 88.31 177 SER A O 1
ATOM 1378 N N . ILE A 1 178 ? 0.474 11.035 -14.543 1.00 91.94 178 ILE A N 1
ATOM 1379 C CA . ILE A 1 178 ? -0.908 11.195 -14.069 1.00 91.94 178 ILE A CA 1
ATOM 1380 C C . ILE A 1 178 ? -1.706 9.914 -14.325 1.00 91.94 178 ILE A C 1
ATOM 1382 O O . ILE A 1 178 ? -2.256 9.348 -13.383 1.00 91.94 178 ILE A O 1
ATOM 1386 N N . TYR A 1 179 ? -1.705 9.382 -15.547 1.00 90.38 179 TYR A N 1
ATOM 1387 C CA . TYR A 1 179 ? -2.442 8.154 -15.866 1.00 90.38 179 TYR A CA 1
ATOM 1388 C C . TYR A 1 179 ? -2.007 6.978 -14.992 1.00 90.38 179 TYR A C 1
ATOM 1390 O O . TYR A 1 179 ? -2.842 6.300 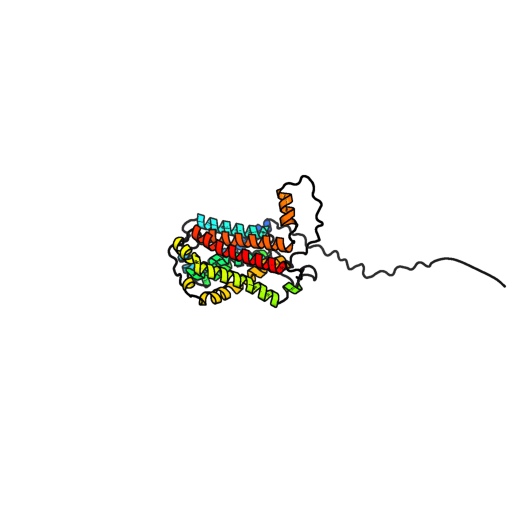-14.397 1.00 90.38 179 TYR A O 1
ATOM 1398 N N . THR A 1 180 ? -0.699 6.792 -14.828 1.00 91.12 180 THR A N 1
ATOM 1399 C CA . THR A 1 180 ? -0.161 5.709 -13.998 1.00 91.12 180 THR A CA 1
ATOM 1400 C C . THR A 1 180 ? -0.357 5.945 -12.496 1.00 91.12 180 THR A C 1
ATOM 1402 O O . THR A 1 180 ? -0.222 5.003 -11.734 1.00 91.12 180 THR A O 1
ATOM 1405 N N . THR A 1 181 ? -0.741 7.143 -12.033 1.00 93.31 181 THR A N 1
ATOM 1406 C CA . THR A 1 181 ? -1.270 7.334 -10.663 1.00 93.31 181 THR A CA 1
ATOM 1407 C C . THR A 1 181 ? -2.769 7.074 -10.551 1.00 93.31 181 THR A C 1
ATOM 1409 O O . THR A 1 181 ? -3.213 6.501 -9.564 1.00 93.31 181 THR A O 1
ATOM 1412 N N . LEU A 1 182 ? -3.557 7.485 -11.549 1.00 95.12 182 LEU A N 1
ATOM 1413 C CA . LEU A 1 182 ? -5.017 7.409 -11.484 1.00 95.12 182 LEU A CA 1
ATOM 1414 C C . LEU A 1 182 ? -5.511 5.967 -11.603 1.00 95.12 182 LEU A C 1
ATOM 1416 O O . LEU A 1 182 ? -6.475 5.598 -10.939 1.00 95.12 182 LEU A O 1
ATOM 1420 N N . VAL A 1 183 ? -4.835 5.145 -12.411 1.00 94.50 183 VAL A N 1
ATOM 1421 C CA . VAL A 1 183 ? -5.161 3.723 -12.592 1.00 94.50 183 VAL A CA 1
ATOM 1422 C C . VAL A 1 183 ? -5.162 2.948 -11.264 1.00 94.50 183 VAL A C 1
ATOM 1424 O O . VAL A 1 183 ? -6.204 2.384 -10.933 1.00 94.50 183 VAL A O 1
ATOM 1427 N N . PRO A 1 184 ? -4.082 2.917 -10.456 1.00 93.94 184 PRO A N 1
ATOM 1428 C CA . PRO A 1 184 ? -4.104 2.195 -9.184 1.00 93.94 184 PRO A CA 1
ATOM 1429 C C . PRO A 1 184 ? -5.115 2.772 -8.187 1.00 93.94 184 PRO A C 1
ATOM 1431 O O . PRO A 1 184 ? -5.777 2.003 -7.493 1.00 93.94 184 PRO A O 1
ATOM 1434 N N . SER A 1 185 ? -5.302 4.097 -8.145 1.00 95.50 185 SER A N 1
ATOM 1435 C CA . SER A 1 185 ? -6.337 4.722 -7.307 1.00 95.50 185 SER A CA 1
ATOM 1436 C C . SER A 1 185 ? -7.742 4.266 -7.700 1.00 95.50 185 SER A C 1
ATOM 1438 O O . SER A 1 185 ? -8.551 3.937 -6.830 1.00 95.50 185 SER A O 1
ATOM 1440 N N . ALA A 1 186 ? -8.028 4.189 -9.002 1.00 95.69 186 ALA A N 1
ATOM 1441 C CA . ALA A 1 186 ? -9.297 3.694 -9.522 1.00 95.69 186 ALA A CA 1
ATOM 1442 C C . ALA A 1 186 ? -9.504 2.215 -9.180 1.00 95.69 186 ALA A C 1
ATOM 1444 O O . ALA A 1 186 ? -10.586 1.850 -8.728 1.00 95.69 186 ALA A O 1
ATOM 1445 N N . VAL A 1 187 ? -8.470 1.378 -9.330 1.00 95.88 187 VAL A N 1
ATOM 1446 C CA . VAL A 1 187 ? -8.548 -0.055 -9.010 1.00 95.88 187 VAL A CA 1
ATOM 1447 C C . VAL A 1 187 ? -8.825 -0.278 -7.524 1.00 95.88 187 VAL A C 1
ATOM 1449 O O . VAL A 1 187 ? -9.763 -1.005 -7.206 1.00 95.88 187 VAL A O 1
ATOM 1452 N N . PHE A 1 188 ? -8.090 0.371 -6.612 1.00 94.75 188 PHE A N 1
ATOM 1453 C CA . PHE A 1 188 ? -8.367 0.250 -5.173 1.00 94.75 188 PHE A CA 1
ATOM 1454 C C . PHE A 1 188 ? -9.794 0.672 -4.829 1.00 94.75 188 PHE A C 1
ATOM 1456 O O . PHE A 1 188 ? -10.504 -0.049 -4.130 1.00 94.75 188 PHE A O 1
ATOM 1463 N N . SER A 1 189 ? -10.230 1.809 -5.372 1.00 93.81 189 SER A N 1
ATOM 1464 C CA . SER A 1 189 ? -11.572 2.341 -5.128 1.00 93.81 189 SER A CA 1
ATOM 1465 C C . SER A 1 189 ? -12.656 1.401 -5.636 1.00 93.81 189 SER A C 1
ATOM 1467 O O . SER A 1 189 ? -13.621 1.141 -4.926 1.00 93.81 189 SER A O 1
ATOM 1469 N N . LEU A 1 190 ? -12.496 0.868 -6.849 1.00 94.75 190 LEU A N 1
ATOM 1470 C CA . LEU A 1 190 ? -13.470 -0.018 -7.474 1.00 94.75 190 LEU A CA 1
ATOM 1471 C C . LEU A 1 190 ? -13.544 -1.366 -6.754 1.00 94.75 190 LEU A C 1
ATOM 1473 O O . LEU A 1 190 ? -14.641 -1.829 -6.453 1.00 94.75 190 LEU A O 1
ATOM 1477 N N . VAL A 1 191 ? -12.396 -1.976 -6.443 1.00 95.25 191 VAL A N 1
ATOM 1478 C CA . VAL A 1 191 ? -12.340 -3.262 -5.734 1.00 95.25 191 VAL A CA 1
ATOM 1479 C C . VAL A 1 191 ? -12.976 -3.138 -4.351 1.00 95.25 191 VAL A C 1
ATOM 1481 O O . VAL A 1 191 ? -13.809 -3.972 -3.992 1.00 95.25 191 VAL A O 1
ATOM 1484 N N . LEU A 1 192 ? -12.665 -2.079 -3.597 1.00 92.06 192 LEU A N 1
ATOM 1485 C CA . LEU A 1 192 ? -13.298 -1.838 -2.300 1.00 92.06 192 LEU A CA 1
ATOM 1486 C C . LEU A 1 192 ? -14.785 -1.526 -2.425 1.00 92.06 192 LEU A C 1
ATOM 1488 O O . LEU A 1 192 ? -15.576 -2.092 -1.681 1.00 92.06 192 LEU A O 1
ATOM 1492 N N . TYR A 1 193 ? -15.185 -0.681 -3.376 1.00 92.25 193 TYR A N 1
ATOM 1493 C CA . TYR A 1 193 ? -16.591 -0.346 -3.591 1.00 92.25 193 TYR A CA 1
ATOM 1494 C C . TYR A 1 193 ? -17.430 -1.588 -3.923 1.00 92.25 193 TYR A C 1
ATOM 1496 O O . TYR A 1 193 ? -18.496 -1.792 -3.340 1.00 92.25 193 TYR A O 1
ATOM 1504 N N . ILE A 1 194 ? -16.934 -2.453 -4.815 1.00 93.06 194 ILE A N 1
ATOM 1505 C CA . ILE A 1 194 ? -17.589 -3.725 -5.142 1.00 93.06 194 ILE A CA 1
ATOM 1506 C C . ILE A 1 194 ? -17.634 -4.622 -3.905 1.00 93.06 194 ILE A C 1
ATOM 1508 O O . ILE A 1 194 ? -18.683 -5.192 -3.607 1.00 93.06 194 ILE A O 1
ATOM 1512 N N . SER A 1 195 ? -16.538 -4.716 -3.150 1.00 92.38 195 SER A N 1
ATOM 1513 C CA . SER A 1 195 ? -16.477 -5.548 -1.943 1.00 92.38 195 SER A CA 1
ATOM 1514 C C . SER A 1 195 ? -17.471 -5.070 -0.876 1.00 92.38 195 SER A C 1
ATOM 1516 O O . SER A 1 195 ? -18.214 -5.886 -0.333 1.00 92.38 195 SER A O 1
ATOM 1518 N N . TYR A 1 196 ? -17.579 -3.754 -0.651 1.00 90.62 196 TYR A N 1
ATOM 1519 C CA . TYR A 1 196 ? -18.576 -3.131 0.231 1.00 90.62 196 TYR A CA 1
ATOM 1520 C C . TYR A 1 196 ? -20.016 -3.385 -0.215 1.00 90.62 196 TYR A C 1
ATOM 1522 O O . TYR A 1 196 ? -20.899 -3.513 0.623 1.00 90.62 196 TYR A O 1
ATOM 1530 N N . ARG A 1 197 ? -20.279 -3.482 -1.519 1.00 89.81 197 ARG A N 1
ATOM 1531 C CA . ARG A 1 197 ? -21.627 -3.749 -2.042 1.00 89.81 197 ARG A CA 1
ATOM 1532 C C . ARG A 1 197 ? -22.045 -5.215 -1.963 1.00 89.81 197 ARG A C 1
ATOM 1534 O O . ARG A 1 197 ? -23.241 -5.482 -1.999 1.00 89.81 197 ARG A O 1
ATOM 1541 N N . THR A 1 198 ? -21.095 -6.145 -1.938 1.00 90.94 198 THR A N 1
ATOM 1542 C CA . THR A 1 198 ? -21.367 -7.563 -2.218 1.00 90.94 198 THR A CA 1
ATOM 1543 C C . THR A 1 198 ? -21.288 -8.442 -0.980 1.00 90.94 198 THR A C 1
ATOM 1545 O O . THR A 1 198 ? -22.278 -9.073 -0.628 1.00 90.94 198 THR A O 1
ATOM 1548 N N . TRP A 1 199 ? -20.128 -8.506 -0.326 1.00 91.19 199 TRP A N 1
ATOM 1549 C CA . TRP A 1 199 ? -19.875 -9.521 0.705 1.00 91.19 199 TRP A CA 1
ATOM 1550 C C . TRP A 1 199 ? -19.126 -8.992 1.927 1.00 91.19 199 TRP A C 1
ATOM 1552 O O . TRP A 1 199 ? -19.320 -9.499 3.031 1.00 91.19 199 TRP A O 1
ATOM 1562 N N . LEU A 1 200 ? -18.293 -7.962 1.758 1.00 89.94 200 LEU A N 1
ATOM 1563 C CA . LEU A 1 200 ? -17.357 -7.522 2.788 1.00 89.94 200 LEU A CA 1
ATOM 1564 C C . LEU A 1 200 ? -18.041 -7.049 4.079 1.00 89.94 200 LEU A C 1
ATOM 1566 O O . LEU A 1 200 ? -17.583 -7.448 5.141 1.00 89.94 200 LEU A O 1
ATOM 1570 N N . PRO A 1 201 ? -19.145 -6.278 4.062 1.00 88.56 201 PRO A N 1
ATOM 1571 C CA . PRO A 1 201 ? -19.774 -5.830 5.305 1.00 88.56 201 PRO A CA 1
ATOM 1572 C C . PRO A 1 201 ? -20.358 -6.986 6.117 1.00 88.56 201 PRO A C 1
ATOM 1574 O O . PRO A 1 201 ? -20.162 -7.039 7.326 1.00 88.56 201 PRO A O 1
ATOM 1577 N N . ALA A 1 202 ? -21.026 -7.935 5.451 1.00 89.56 202 ALA A N 1
ATOM 1578 C CA . ALA A 1 202 ? -21.556 -9.129 6.106 1.00 89.56 202 ALA A CA 1
ATOM 1579 C C . ALA A 1 202 ? -20.421 -9.968 6.709 1.00 89.56 202 ALA A C 1
ATOM 1581 O O . ALA A 1 202 ? -20.521 -10.419 7.844 1.00 89.56 202 ALA A O 1
ATOM 1582 N N . TYR A 1 203 ? -19.313 -10.106 5.978 1.00 90.25 203 TYR A N 1
ATOM 1583 C CA . TYR A 1 203 ? -18.125 -10.807 6.451 1.00 90.25 203 TYR A CA 1
ATOM 1584 C C . TYR A 1 203 ? -17.489 -10.133 7.676 1.00 90.25 203 TYR A C 1
ATOM 1586 O O . TYR A 1 203 ? -17.181 -10.800 8.660 1.00 90.25 203 TYR A O 1
ATOM 1594 N N . LEU A 1 204 ? -17.342 -8.805 7.651 1.00 87.69 204 LEU A N 1
ATOM 1595 C CA . LEU A 1 204 ? -16.779 -8.040 8.764 1.00 87.69 204 LEU A CA 1
ATOM 1596 C C . LEU A 1 204 ? -17.649 -8.147 10.020 1.00 87.69 204 LEU A C 1
ATOM 1598 O O . LEU A 1 204 ? -17.109 -8.360 11.093 1.00 87.69 204 LEU A O 1
ATOM 1602 N N . VAL A 1 205 ? -18.976 -8.062 9.900 1.00 88.38 205 VAL A N 1
ATOM 1603 C CA . VAL A 1 205 ? -19.890 -8.185 11.053 1.00 88.38 205 VAL A CA 1
ATOM 1604 C C . VAL A 1 205 ? -19.835 -9.577 11.693 1.00 88.38 205 VAL A C 1
ATOM 1606 O O . VAL A 1 205 ? -20.009 -9.697 12.900 1.00 88.38 205 VAL A O 1
ATOM 1609 N N . VAL A 1 206 ? -19.588 -10.628 10.906 1.00 91.31 206 VAL A N 1
ATOM 1610 C CA . VAL A 1 206 ? -19.473 -12.002 11.424 1.00 91.31 206 VAL A CA 1
ATOM 1611 C C . VAL A 1 206 ? -18.146 -12.230 12.149 1.00 91.31 206 VAL A C 1
ATOM 1613 O O . VAL A 1 206 ? -18.114 -12.958 13.137 1.00 91.31 206 VAL A O 1
ATOM 1616 N N . HIS A 1 207 ? -17.055 -11.633 11.666 1.00 89.88 207 HIS A N 1
ATOM 1617 C CA . HIS A 1 207 ? -15.710 -11.915 12.173 1.00 89.88 207 HIS A CA 1
ATOM 1618 C C . HIS A 1 207 ? -15.128 -10.837 13.094 1.00 89.88 207 HIS A C 1
ATOM 1620 O O . HIS A 1 207 ? -14.111 -11.092 13.741 1.00 89.88 207 HIS A O 1
ATOM 1626 N N . PHE A 1 208 ? -15.728 -9.647 13.156 1.00 88.12 208 PHE A N 1
ATOM 1627 C CA . PHE A 1 208 ? -15.335 -8.570 14.059 1.00 88.12 208 PHE A CA 1
ATOM 1628 C C . PHE A 1 208 ? -16.452 -8.261 15.054 1.00 88.12 208 PHE A C 1
ATOM 1630 O O . PHE A 1 208 ? -17.564 -7.883 14.688 1.00 88.12 208 PHE A O 1
ATOM 1637 N N . GLU A 1 209 ? -16.127 -8.371 16.336 1.00 83.75 209 GLU A N 1
ATOM 1638 C CA . GLU A 1 209 ? -17.021 -8.031 17.433 1.00 83.75 209 GLU A CA 1
ATOM 1639 C C . GLU A 1 209 ? -16.981 -6.523 17.714 1.00 83.75 209 GLU A C 1
ATOM 1641 O O . GLU A 1 209 ? -15.915 -5.930 17.878 1.00 83.75 209 GLU A O 1
ATOM 1646 N N . GLY A 1 210 ? -18.157 -5.896 17.806 1.00 74.25 210 GLY A N 1
ATOM 1647 C CA . GLY A 1 210 ? -18.282 -4.519 18.295 1.00 74.25 210 GLY A CA 1
ATOM 1648 C C . GLY A 1 210 ? -17.804 -3.431 17.329 1.00 74.25 210 GLY A C 1
ATOM 1649 O O . GLY A 1 210 ? -17.266 -2.424 17.783 1.00 74.25 210 GLY A O 1
ATOM 1650 N N . ILE A 1 211 ? -18.007 -3.600 16.015 1.00 81.00 211 ILE A N 1
ATOM 1651 C CA . ILE A 1 211 ? -17.715 -2.545 15.029 1.00 81.00 211 ILE A CA 1
ATOM 1652 C C . ILE A 1 211 ? -18.505 -1.265 15.384 1.00 81.00 211 ILE A C 1
ATOM 1654 O O . ILE A 1 211 ? -19.738 -1.306 15.370 1.00 81.00 211 ILE A O 1
ATOM 1658 N N . PRO A 1 212 ? -17.841 -0.119 15.648 1.00 80.00 212 PRO A N 1
ATOM 1659 C CA . PRO A 1 212 ? -18.524 1.101 16.086 1.00 80.00 212 PRO A CA 1
ATOM 1660 C C . PRO A 1 212 ? -19.484 1.695 15.050 1.00 80.00 212 PRO A C 1
ATOM 1662 O O . PRO A 1 212 ? -20.527 2.239 15.409 1.00 80.00 212 PRO A O 1
ATOM 1665 N N . SER A 1 213 ? -19.135 1.635 13.761 1.00 80.12 213 SER A N 1
ATOM 1666 C CA . SER A 1 213 ? -19.964 2.190 12.690 1.00 80.12 213 SER A CA 1
ATOM 1667 C C . SER A 1 213 ? -19.767 1.468 11.361 1.00 80.12 213 SER A C 1
ATOM 1669 O O . SER A 1 213 ? -18.645 1.215 10.935 1.00 80.12 213 SER A O 1
ATOM 1671 N N . ILE A 1 214 ? -20.875 1.210 10.662 1.00 80.88 214 ILE A N 1
ATOM 1672 C CA . ILE A 1 214 ? -20.902 0.716 9.273 1.00 80.88 214 ILE A CA 1
ATOM 1673 C C . ILE A 1 214 ? -21.353 1.799 8.278 1.00 80.88 214 ILE A C 1
ATOM 1675 O O . ILE A 1 214 ? -21.635 1.514 7.115 1.00 80.88 214 ILE A O 1
ATOM 1679 N N . ALA A 1 215 ? -21.415 3.064 8.711 1.00 78.62 215 ALA A N 1
ATOM 1680 C CA . ALA A 1 215 ? -21.943 4.165 7.904 1.00 78.62 215 ALA A CA 1
ATOM 1681 C C . ALA A 1 215 ? -21.185 4.364 6.578 1.00 78.62 215 ALA A C 1
ATOM 1683 O O . ALA A 1 215 ? -21.802 4.676 5.560 1.00 78.62 215 ALA A O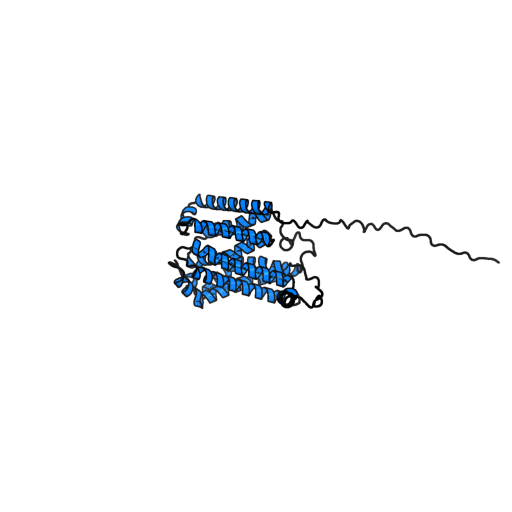 1
ATOM 1684 N N . ALA A 1 216 ? -19.869 4.114 6.562 1.00 73.81 216 ALA A N 1
ATOM 1685 C CA . ALA A 1 216 ? -19.037 4.227 5.362 1.00 73.81 216 ALA A CA 1
ATOM 1686 C C . ALA A 1 216 ? -19.506 3.310 4.213 1.00 73.81 216 ALA A C 1
ATOM 1688 O O . ALA A 1 216 ? -19.413 3.675 3.040 1.00 73.81 216 ALA A O 1
ATOM 1689 N N . VAL A 1 217 ? -20.069 2.146 4.550 1.00 79.38 217 VAL A N 1
ATOM 1690 C CA . VAL A 1 217 ? -20.609 1.174 3.587 1.00 79.38 217 VAL A CA 1
ATOM 1691 C C . VAL A 1 217 ? -21.968 1.628 3.039 1.00 79.38 217 VAL A C 1
ATOM 1693 O O . VAL A 1 217 ? -22.286 1.380 1.876 1.00 79.38 217 VAL A O 1
ATOM 1696 N N . HIS A 1 218 ? -22.764 2.330 3.850 1.00 77.88 218 HIS A N 1
ATOM 1697 C CA . HIS A 1 218 ? -24.135 2.732 3.516 1.00 77.88 218 HIS A CA 1
ATOM 1698 C C . HIS A 1 218 ? -24.266 4.135 2.910 1.00 77.88 218 HIS A C 1
ATOM 1700 O O . HIS A 1 218 ? -25.367 4.523 2.525 1.00 77.88 218 HIS A O 1
ATOM 1706 N N . ALA A 1 219 ? -23.165 4.869 2.728 1.00 78.81 219 ALA A N 1
ATOM 1707 C CA . ALA A 1 219 ? -23.162 6.180 2.065 1.00 78.81 219 ALA A CA 1
ATOM 1708 C C . ALA A 1 219 ? -23.508 6.130 0.551 1.00 78.81 219 ALA A C 1
ATOM 1710 O O . ALA A 1 219 ? -23.550 7.158 -0.129 1.00 78.81 219 ALA A O 1
ATOM 1711 N N . GLY A 1 220 ? -23.834 4.948 0.016 1.00 78.69 220 GLY A N 1
ATOM 1712 C CA . GLY A 1 220 ? -24.419 4.781 -1.311 1.00 78.69 220 GLY A CA 1
ATOM 1713 C C . GLY A 1 220 ? -23.428 5.068 -2.448 1.00 78.69 220 GLY A C 1
ATOM 1714 O O . GLY A 1 220 ? -22.234 4.803 -2.321 1.00 78.69 220 GLY A O 1
ATOM 1715 N N . PRO A 1 221 ? -23.893 5.575 -3.605 1.00 81.56 221 PRO A N 1
ATOM 1716 C CA . PRO A 1 221 ? -23.015 5.908 -4.733 1.00 81.56 221 PRO A CA 1
ATOM 1717 C C . PRO A 1 221 ? -21.982 7.006 -4.426 1.00 81.56 221 PRO A C 1
ATOM 1719 O O . PRO A 1 221 ? -20.960 7.085 -5.105 1.00 81.56 221 PRO A O 1
ATOM 1722 N N . ALA A 1 222 ? -22.216 7.829 -3.396 1.00 83.38 222 ALA A N 1
ATOM 1723 C CA . ALA A 1 222 ? -21.311 8.907 -2.997 1.00 83.38 222 ALA A CA 1
ATOM 1724 C C . ALA A 1 222 ? -19.989 8.400 -2.387 1.00 83.38 222 ALA A C 1
ATOM 1726 O O . ALA A 1 222 ? -19.017 9.150 -2.338 1.00 83.38 222 ALA A O 1
ATOM 1727 N N . THR A 1 223 ? -19.915 7.126 -1.984 1.00 85.88 223 THR A N 1
ATOM 1728 C CA . THR A 1 223 ? -18.694 6.507 -1.446 1.00 85.88 223 THR A CA 1
ATOM 1729 C C . THR A 1 223 ? -17.592 6.348 -2.500 1.00 85.88 223 THR A C 1
ATOM 1731 O O . THR A 1 223 ? -16.410 6.355 -2.178 1.00 85.88 223 THR A O 1
ATOM 1734 N N . LEU A 1 224 ? -17.934 6.208 -3.782 1.00 88.12 224 LEU A N 1
ATOM 1735 C CA . LEU A 1 224 ? -16.933 5.982 -4.829 1.00 88.12 224 LEU A CA 1
ATOM 1736 C C . LEU A 1 224 ? -15.978 7.177 -5.033 1.00 88.12 224 LEU A C 1
ATOM 1738 O O . LEU A 1 224 ? -14.764 6.959 -4.999 1.00 88.12 224 LEU A O 1
ATOM 1742 N N . PRO A 1 225 ? -16.452 8.428 -5.218 1.00 90.38 225 PRO A N 1
ATOM 1743 C CA . PRO A 1 225 ? -15.551 9.572 -5.368 1.00 90.38 225 PRO A CA 1
ATOM 1744 C C . PRO A 1 225 ? -14.732 9.862 -4.103 1.00 90.38 225 PRO A C 1
ATOM 1746 O O . PRO A 1 225 ? -13.590 10.306 -4.219 1.00 90.38 225 PRO A O 1
ATOM 1749 N N . THR A 1 226 ? -15.266 9.584 -2.908 1.00 89.12 226 THR A N 1
ATOM 1750 C CA . THR A 1 226 ? -14.514 9.764 -1.656 1.00 89.12 226 THR A CA 1
ATOM 1751 C C . THR A 1 226 ? -13.389 8.741 -1.532 1.00 89.12 226 THR A C 1
ATOM 1753 O O . THR A 1 226 ? -12.252 9.140 -1.290 1.00 89.12 226 THR A O 1
ATOM 1756 N N . LEU A 1 227 ? -13.655 7.456 -1.804 1.00 90.00 227 LEU A N 1
ATOM 1757 C CA . LEU A 1 227 ? -12.613 6.424 -1.868 1.00 90.00 227 LEU A CA 1
ATOM 1758 C C . LEU A 1 227 ? -11.545 6.784 -2.905 1.00 90.00 227 LEU A C 1
ATOM 1760 O O . LEU A 1 227 ? -10.354 6.718 -2.609 1.00 90.00 227 LEU A O 1
ATOM 1764 N N . PHE A 1 228 ? -11.961 7.242 -4.088 1.00 92.62 228 PHE A N 1
ATOM 1765 C CA . PHE A 1 228 ? -11.028 7.653 -5.132 1.00 92.62 228 PHE A CA 1
ATOM 1766 C C . PHE A 1 228 ? -10.087 8.761 -4.672 1.00 92.62 228 PHE A C 1
ATOM 1768 O O . PHE A 1 228 ? -8.874 8.627 -4.833 1.00 92.62 228 PHE A O 1
ATOM 1775 N N . ALA A 1 229 ? -10.622 9.809 -4.042 1.00 92.38 229 ALA A N 1
ATOM 1776 C CA . ALA A 1 229 ? -9.819 10.895 -3.494 1.00 92.38 229 ALA A CA 1
ATOM 1777 C C . ALA A 1 229 ? -8.843 10.402 -2.410 1.00 92.38 229 ALA A C 1
ATOM 1779 O O . ALA A 1 229 ? -7.664 10.762 -2.437 1.00 92.38 229 ALA A O 1
ATOM 1780 N N . THR A 1 230 ? -9.295 9.532 -1.502 1.00 89.81 230 THR A N 1
ATOM 1781 C CA . THR A 1 230 ? -8.454 8.942 -0.448 1.00 89.81 230 THR A CA 1
ATOM 1782 C C . THR A 1 230 ? -7.318 8.095 -1.026 1.00 89.81 230 THR A C 1
ATOM 1784 O O . THR A 1 230 ? -6.194 8.143 -0.524 1.00 89.81 230 THR A O 1
ATOM 1787 N N . PHE A 1 231 ? -7.564 7.363 -2.117 1.00 93.00 231 PHE A N 1
ATOM 1788 C CA . PHE A 1 231 ? -6.568 6.491 -2.742 1.00 93.00 231 PHE A CA 1
ATOM 1789 C C . PHE A 1 231 ? -5.662 7.177 -3.764 1.00 93.00 231 PHE A C 1
ATOM 1791 O O . PHE A 1 231 ? -4.818 6.502 -4.357 1.00 93.00 231 PHE A O 1
ATOM 1798 N N . LEU A 1 232 ? -5.748 8.498 -3.951 1.00 93.31 232 LEU A N 1
ATOM 1799 C CA . LEU A 1 232 ? -4.809 9.233 -4.810 1.00 93.31 232 LEU A CA 1
ATOM 1800 C C . LEU A 1 232 ? -3.364 9.117 -4.313 1.00 93.31 232 LEU A C 1
ATOM 1802 O O . LEU A 1 232 ? -2.459 8.805 -5.088 1.00 93.31 232 LEU A O 1
ATOM 1806 N N . LEU A 1 233 ? -3.143 9.317 -3.011 1.00 91.31 233 LEU A N 1
ATOM 1807 C CA . LEU A 1 233 ? -1.803 9.243 -2.427 1.00 91.31 233 LEU A CA 1
ATOM 1808 C C . LEU A 1 233 ? -1.253 7.800 -2.422 1.00 91.31 233 LEU A C 1
ATOM 1810 O O . LEU A 1 233 ? -0.153 7.597 -2.941 1.00 91.31 233 LEU A O 1
ATOM 1814 N N . PRO A 1 234 ? -2.006 6.779 -1.966 1.00 91.88 234 PRO A N 1
ATOM 1815 C CA . PRO A 1 234 ? -1.640 5.373 -2.155 1.00 91.88 234 PRO A CA 1
ATOM 1816 C C . PRO A 1 234 ? -1.370 4.986 -3.614 1.00 91.88 234 PRO A C 1
ATOM 1818 O O . PRO A 1 234 ? -0.387 4.304 -3.896 1.00 91.88 234 PRO A O 1
ATOM 1821 N N . GLY A 1 235 ? -2.187 5.456 -4.561 1.00 92.06 235 GLY A N 1
ATOM 1822 C C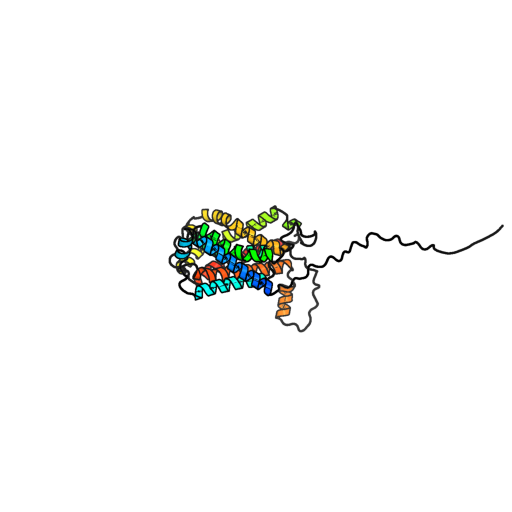A . GLY A 1 235 ? -1.992 5.190 -5.988 1.00 92.06 235 GLY A CA 1
ATOM 1823 C C . GLY A 1 235 ? -0.679 5.763 -6.518 1.00 92.06 235 GLY A C 1
ATOM 1824 O O . GLY A 1 235 ? 0.041 5.089 -7.259 1.00 92.06 235 GLY A O 1
ATOM 1825 N N . TRP A 1 236 ? -0.303 6.965 -6.071 1.00 93.38 236 TRP A N 1
ATOM 1826 C CA . TRP A 1 236 ? 0.998 7.550 -6.396 1.00 93.38 236 TRP A CA 1
ATOM 1827 C C . TRP A 1 236 ? 2.174 6.729 -5.866 1.00 93.38 236 TRP A C 1
ATOM 1829 O O . TRP A 1 236 ? 3.147 6.521 -6.596 1.00 93.38 236 TRP A O 1
ATOM 1839 N N . LEU A 1 237 ? 2.068 6.209 -4.644 1.00 93.31 237 LEU A N 1
ATOM 1840 C CA . LEU A 1 237 ? 3.096 5.354 -4.051 1.00 93.31 237 LEU A CA 1
ATOM 1841 C C . LEU A 1 237 ? 3.220 4.021 -4.796 1.00 93.31 237 LEU A C 1
ATOM 1843 O O . LEU A 1 237 ? 4.332 3.583 -5.088 1.00 93.31 237 LEU A O 1
ATOM 1847 N N . VAL A 1 238 ? 2.098 3.393 -5.164 1.00 93.44 238 VAL A N 1
ATOM 1848 C CA . VAL A 1 238 ? 2.106 2.132 -5.925 1.00 93.44 238 VAL A CA 1
ATOM 1849 C C . VAL A 1 238 ? 2.743 2.320 -7.296 1.00 93.44 238 VAL A C 1
ATOM 1851 O O . VAL A 1 238 ? 3.526 1.479 -7.736 1.00 93.44 238 VAL A O 1
ATOM 1854 N N . ARG A 1 239 ? 2.456 3.436 -7.971 1.00 92.12 239 ARG A N 1
ATOM 1855 C CA . ARG A 1 239 ? 3.125 3.795 -9.225 1.00 92.12 239 ARG A CA 1
ATOM 1856 C C . ARG A 1 239 ? 4.638 3.901 -9.049 1.00 92.12 239 ARG A C 1
ATOM 1858 O O . ARG A 1 239 ? 5.393 3.392 -9.873 1.00 92.12 239 ARG A O 1
ATOM 1865 N N . ASP A 1 240 ? 5.086 4.579 -8.001 1.00 89.62 240 ASP A N 1
ATOM 1866 C CA . ASP A 1 240 ? 6.512 4.762 -7.732 1.00 89.62 240 ASP A CA 1
ATOM 1867 C C . ASP A 1 240 ? 7.202 3.420 -7.426 1.00 89.62 240 ASP A C 1
ATOM 1869 O O . ASP A 1 240 ? 8.261 3.100 -7.964 1.00 89.62 240 ASP A O 1
ATOM 1873 N N . PHE A 1 241 ? 6.545 2.568 -6.642 1.00 89.56 241 PHE A N 1
ATOM 1874 C CA . PHE A 1 241 ? 7.105 1.283 -6.250 1.00 89.56 241 PHE A CA 1
ATOM 1875 C C . PHE A 1 241 ? 7.091 0.231 -7.372 1.00 89.56 241 PHE A C 1
ATOM 1877 O O . PHE A 1 241 ? 8.072 -0.499 -7.532 1.00 89.56 241 PHE A O 1
ATOM 1884 N N . LEU A 1 242 ? 6.002 0.130 -8.142 1.00 90.31 242 LEU A N 1
ATOM 1885 C CA . LEU A 1 242 ? 5.830 -0.887 -9.186 1.00 90.31 242 LEU A CA 1
ATOM 1886 C C . LEU A 1 242 ? 6.285 -0.378 -10.559 1.00 90.31 242 LEU A C 1
ATOM 1888 O O . LEU A 1 242 ? 7.252 -0.896 -11.118 1.00 90.31 242 LEU A O 1
ATOM 1892 N N . PHE A 1 243 ? 5.627 0.659 -11.082 1.00 87.38 243 PHE A N 1
ATOM 1893 C CA . PHE A 1 243 ? 5.815 1.123 -12.460 1.00 87.38 243 PHE A CA 1
ATOM 1894 C C . PHE A 1 243 ? 7.169 1.807 -12.669 1.00 87.38 243 PHE A C 1
ATOM 1896 O O . PHE A 1 243 ? 7.917 1.461 -13.582 1.00 87.38 243 PHE A O 1
ATOM 1903 N N . VAL A 1 244 ? 7.543 2.755 -11.803 1.00 86.38 244 VAL A N 1
ATOM 1904 C CA . VAL A 1 244 ? 8.816 3.487 -11.949 1.00 86.38 244 VAL A CA 1
ATOM 1905 C C . VAL A 1 244 ? 10.020 2.552 -11.829 1.00 86.38 244 VAL A C 1
ATOM 1907 O O . VAL A 1 244 ? 11.007 2.701 -12.550 1.00 86.38 244 VAL A O 1
ATOM 1910 N N . SER A 1 245 ? 9.927 1.565 -10.946 1.00 85.00 245 SER A N 1
ATOM 1911 C CA . SER A 1 245 ? 11.013 0.621 -10.709 1.00 85.00 245 SER A CA 1
ATOM 1912 C C . SER A 1 245 ? 11.118 -0.478 -11.765 1.00 85.00 245 SER A C 1
ATOM 1914 O O . SER A 1 245 ? 12.226 -0.938 -12.034 1.00 85.00 245 SER A O 1
ATOM 1916 N N . SER A 1 246 ? 10.005 -0.875 -12.388 1.00 83.75 246 SER A N 1
ATOM 1917 C CA . SER A 1 246 ? 10.014 -1.781 -13.543 1.00 83.75 246 SER A CA 1
ATOM 1918 C C . SER A 1 246 ? 10.556 -1.090 -14.797 1.00 83.75 246 SER A C 1
ATOM 1920 O O . SER A 1 246 ? 11.530 -1.542 -15.398 1.00 83.75 246 SER A O 1
ATOM 1922 N N . THR A 1 247 ? 9.994 0.065 -15.154 1.00 81.25 247 THR A N 1
ATOM 1923 C CA . THR A 1 247 ? 10.382 0.817 -16.362 1.00 81.25 247 THR A CA 1
ATOM 1924 C C . THR A 1 247 ? 11.818 1.340 -16.323 1.00 81.25 247 THR A C 1
ATOM 1926 O O . THR A 1 247 ? 12.469 1.419 -17.365 1.00 81.25 247 THR A O 1
ATOM 1929 N N . GLY A 1 248 ? 12.331 1.663 -15.130 1.00 75.50 248 GLY A N 1
ATOM 1930 C CA . GLY A 1 248 ? 13.720 2.063 -14.904 1.00 75.50 248 GLY A CA 1
ATOM 1931 C C . GLY A 1 248 ? 14.720 0.902 -14.839 1.00 75.50 248 GLY A C 1
ATOM 1932 O O . GLY A 1 248 ? 15.919 1.159 -14.697 1.00 75.50 248 GLY A O 1
ATOM 1933 N N . ALA A 1 249 ? 14.268 -0.355 -14.918 1.00 78.69 249 ALA A N 1
ATOM 1934 C CA . ALA A 1 249 ? 15.152 -1.515 -14.926 1.00 78.69 249 ALA A CA 1
ATOM 1935 C C . ALA A 1 249 ? 15.961 -1.584 -16.239 1.00 78.69 249 ALA A C 1
ATOM 1937 O O . ALA A 1 249 ? 15.457 -1.198 -17.300 1.00 78.69 249 ALA A O 1
ATOM 1938 N N . PRO A 1 250 ? 17.221 -2.061 -16.192 1.00 74.06 250 PRO A N 1
ATOM 1939 C CA . PRO A 1 250 ? 18.067 -2.161 -17.376 1.00 74.06 250 PRO A CA 1
ATOM 1940 C C . PRO A 1 250 ? 17.398 -3.021 -18.453 1.00 74.06 250 PRO A C 1
ATOM 1942 O O . PRO A 1 250 ? 16.797 -4.053 -18.151 1.00 74.06 250 PRO A O 1
ATOM 1945 N N . ALA A 1 251 ? 17.514 -2.589 -19.711 1.00 66.94 251 ALA A N 1
ATOM 1946 C CA . ALA A 1 251 ? 17.034 -3.364 -20.847 1.00 66.94 251 ALA A CA 1
ATOM 1947 C C . ALA A 1 251 ? 17.774 -4.707 -20.923 1.00 66.94 251 ALA A C 1
ATOM 1949 O O . ALA A 1 251 ? 18.974 -4.780 -20.632 1.00 66.94 251 ALA A O 1
ATOM 1950 N N . ASP A 1 252 ? 17.063 -5.762 -21.325 1.00 61.91 252 ASP A N 1
ATOM 1951 C CA . ASP A 1 252 ? 17.660 -7.082 -21.485 1.00 61.91 252 ASP A CA 1
ATOM 1952 C C . ASP A 1 252 ? 18.812 -7.016 -22.488 1.00 61.91 252 ASP A C 1
ATOM 1954 O O . ASP A 1 252 ? 18.637 -6.699 -23.666 1.00 61.91 252 ASP A O 1
ATOM 1958 N N . THR A 1 253 ? 20.016 -7.357 -22.029 1.00 52.44 253 THR A N 1
ATOM 1959 C CA . THR A 1 253 ? 21.078 -7.748 -22.955 1.00 52.44 253 THR A CA 1
ATOM 1960 C C . THR A 1 253 ? 20.596 -9.053 -23.558 1.00 52.44 253 THR A C 1
ATOM 1962 O O . THR A 1 253 ? 20.543 -10.030 -22.817 1.00 52.44 253 THR A O 1
ATOM 1965 N N . LYS A 1 254 ? 20.153 -9.044 -24.827 1.00 48.31 254 LYS A N 1
ATOM 1966 C CA . LYS A 1 254 ? 19.575 -10.199 -25.540 1.00 48.31 254 LYS A CA 1
ATOM 1967 C C . LYS A 1 254 ? 20.278 -11.489 -25.109 1.00 48.31 254 LYS A C 1
ATOM 1969 O O . LYS A 1 254 ? 21.370 -11.793 -25.587 1.00 48.31 254 LYS A O 1
ATOM 1974 N N . LEU A 1 255 ? 19.673 -12.215 -24.172 1.00 48.44 255 LEU A N 1
ATOM 1975 C CA . LEU A 1 255 ? 20.166 -13.515 -23.757 1.00 48.44 255 LEU A CA 1
ATOM 1976 C C . LEU A 1 255 ? 19.885 -14.411 -24.951 1.00 48.44 255 LEU A C 1
ATOM 1978 O O . LEU A 1 255 ? 18.728 -14.728 -25.225 1.00 48.44 255 LEU A O 1
ATOM 1982 N N . GLN A 1 256 ? 20.931 -14.752 -25.708 1.00 46.41 256 GLN A N 1
ATOM 1983 C CA . GLN A 1 256 ? 20.806 -15.806 -26.703 1.00 46.41 256 GLN A CA 1
ATOM 1984 C C . GLN A 1 256 ? 20.182 -17.016 -25.998 1.00 46.41 256 GLN A C 1
ATOM 1986 O O . GLN A 1 256 ? 20.655 -17.378 -24.913 1.00 46.41 256 GLN A O 1
ATOM 1991 N N . PRO A 1 257 ? 19.121 -17.620 -26.557 1.00 50.78 257 PRO A N 1
ATOM 1992 C CA . PRO A 1 257 ? 18.551 -18.828 -25.993 1.00 50.78 257 PRO A CA 1
ATOM 1993 C C . PRO A 1 257 ? 19.643 -19.894 -26.019 1.00 50.78 257 PRO A C 1
ATOM 1995 O O . PRO A 1 257 ? 19.974 -20.448 -27.063 1.00 50.78 257 PRO A O 1
ATOM 1998 N N . SER A 1 258 ? 20.274 -20.120 -24.867 1.00 51.91 258 SER A N 1
ATOM 1999 C CA . SER A 1 258 ? 21.336 -21.108 -24.749 1.00 51.91 258 SER A CA 1
ATOM 2000 C C . SER A 1 258 ? 20.708 -22.470 -25.034 1.00 51.91 258 SER A C 1
ATOM 2002 O O . SER A 1 258 ? 19.743 -22.856 -24.362 1.00 51.91 258 SER A O 1
ATOM 2004 N N . ALA A 1 259 ? 21.201 -23.136 -26.082 1.00 51.41 259 ALA A N 1
ATOM 2005 C CA . ALA A 1 259 ? 20.694 -24.409 -26.574 1.00 51.41 259 ALA A CA 1
ATOM 2006 C C . ALA A 1 259 ? 20.538 -25.411 -25.418 1.00 51.41 259 ALA A C 1
ATOM 2008 O O . ALA A 1 259 ? 21.370 -25.470 -24.508 1.00 51.41 259 ALA A O 1
ATOM 2009 N N . GLY A 1 260 ? 19.422 -26.143 -25.417 1.00 52.16 260 GLY A N 1
ATOM 2010 C CA . GLY A 1 260 ? 19.047 -27.048 -24.334 1.00 52.16 260 GLY A CA 1
ATOM 2011 C C . GLY A 1 260 ? 20.157 -28.051 -24.027 1.00 52.16 260 GLY A C 1
ATOM 2012 O O . GLY A 1 260 ? 20.557 -28.830 -24.888 1.00 52.16 260 GLY A O 1
ATOM 2013 N N . ARG A 1 261 ? 20.645 -28.039 -22.785 1.00 56.28 261 ARG A N 1
ATOM 2014 C CA . ARG A 1 261 ? 21.518 -29.090 -22.263 1.00 56.28 261 ARG A CA 1
ATOM 2015 C C . ARG A 1 261 ? 20.629 -30.284 -21.916 1.00 56.28 261 ARG A C 1
ATOM 2017 O O . ARG A 1 261 ? 19.795 -30.186 -21.017 1.00 56.28 261 ARG A O 1
ATOM 2024 N N . GLN A 1 262 ? 20.764 -31.387 -22.652 1.00 47.00 262 GLN A N 1
ATOM 2025 C CA . GLN A 1 262 ? 20.109 -32.651 -22.302 1.00 47.00 262 GLN A CA 1
ATOM 2026 C C . GLN A 1 262 ? 20.615 -33.096 -20.918 1.00 47.00 262 GLN A C 1
ATOM 2028 O O . GLN A 1 262 ? 21.815 -33.285 -20.738 1.00 47.00 262 GLN A O 1
ATOM 2033 N N . GLY A 1 263 ? 19.706 -33.185 -19.939 1.00 62.22 263 GLY A N 1
ATOM 2034 C CA . GLY A 1 263 ? 20.007 -33.565 -18.549 1.00 62.22 263 GLY A CA 1
ATOM 2035 C C . GLY A 1 263 ? 19.615 -32.549 -17.463 1.00 62.22 263 GLY A C 1
ATOM 2036 O O . GLY A 1 263 ? 19.889 -32.793 -16.293 1.00 62.22 263 GLY A O 1
ATOM 2037 N N . GLU A 1 264 ? 18.988 -31.416 -17.801 1.00 62.81 264 GLU A N 1
ATOM 2038 C CA . GLU A 1 264 ? 18.507 -30.451 -16.796 1.00 62.81 264 GLU A CA 1
ATOM 2039 C C . GLU A 1 264 ? 17.209 -30.894 -16.095 1.00 62.81 264 GLU A C 1
ATOM 2041 O O . GLU A 1 264 ? 16.316 -31.482 -16.705 1.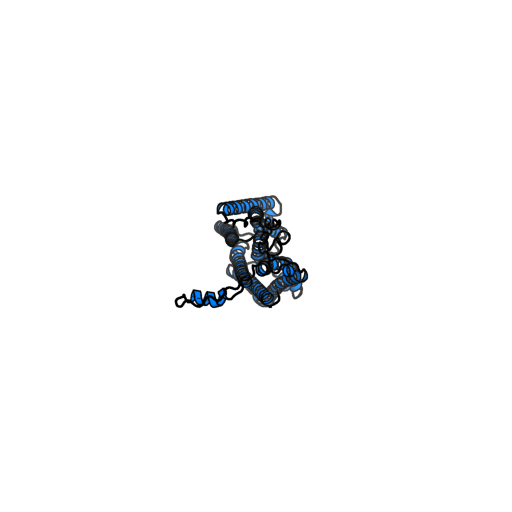00 62.81 264 GLU A O 1
ATOM 2046 N N . TYR A 1 265 ? 17.090 -30.564 -14.803 1.00 73.94 265 TYR A N 1
ATOM 2047 C CA . TYR A 1 265 ? 15.893 -30.810 -13.995 1.00 73.94 265 TYR A CA 1
ATOM 2048 C C . TYR A 1 265 ? 14.651 -30.125 -14.593 1.00 73.94 265 TYR A C 1
ATOM 2050 O O . TYR A 1 265 ? 14.723 -28.988 -15.060 1.00 73.94 265 TYR A O 1
ATOM 2058 N N . LEU A 1 266 ? 13.480 -30.770 -14.477 1.00 76.31 266 LEU A N 1
ATOM 2059 C CA . LEU A 1 266 ? 12.182 -30.235 -14.928 1.00 76.31 266 LEU A CA 1
ATOM 2060 C C . LEU A 1 266 ? 11.908 -28.817 -14.408 1.00 76.31 266 LEU A C 1
ATOM 2062 O O . LEU A 1 266 ? 11.408 -27.974 -15.148 1.00 76.31 266 LEU A O 1
ATOM 2066 N N . ILE A 1 267 ? 12.289 -28.529 -13.160 1.00 74.88 267 ILE A N 1
ATOM 2067 C CA . ILE A 1 267 ? 12.149 -27.198 -12.552 1.00 74.88 267 ILE A CA 1
ATOM 2068 C C . ILE A 1 267 ? 12.988 -26.166 -13.315 1.00 74.88 267 ILE A C 1
ATOM 2070 O O . ILE A 1 267 ? 12.516 -25.064 -13.578 1.00 74.88 267 ILE A O 1
ATOM 2074 N N . THR A 1 268 ? 14.202 -26.524 -13.733 1.00 71.56 268 THR A N 1
ATOM 2075 C CA . THR A 1 268 ? 15.091 -25.662 -14.521 1.00 71.56 268 THR A CA 1
ATOM 2076 C C . THR A 1 268 ? 14.537 -25.434 -15.926 1.00 71.56 268 THR A C 1
ATOM 2078 O O . THR A 1 268 ? 14.586 -24.310 -16.426 1.00 71.56 268 THR A O 1
ATOM 2081 N N . THR A 1 269 ? 13.939 -26.455 -16.547 1.00 72.88 269 THR A N 1
ATOM 2082 C CA . THR A 1 269 ? 13.290 -26.332 -17.862 1.00 72.88 269 THR A CA 1
ATOM 2083 C C . THR A 1 269 ? 12.030 -25.468 -17.803 1.00 72.88 269 THR A C 1
ATOM 2085 O O . THR A 1 269 ? 11.862 -24.581 -18.639 1.00 72.88 269 THR A O 1
ATOM 2088 N N . VAL A 1 270 ? 11.165 -25.672 -16.803 1.00 73.38 270 VAL A N 1
ATOM 2089 C CA . VAL A 1 270 ? 9.956 -24.860 -16.596 1.00 73.38 270 VAL A CA 1
ATOM 2090 C C . VAL A 1 270 ? 10.341 -23.423 -16.264 1.00 73.38 270 VAL A C 1
ATOM 2092 O O . VAL A 1 270 ? 9.838 -22.513 -16.911 1.00 73.38 270 VAL A O 1
ATOM 2095 N N . TYR A 1 271 ? 11.292 -23.209 -15.350 1.00 75.88 271 TYR A N 1
ATOM 2096 C CA . TYR A 1 271 ? 11.802 -21.879 -15.014 1.00 75.88 271 TYR A CA 1
ATOM 2097 C C . TYR A 1 271 ? 12.405 -21.173 -16.230 1.00 75.88 271 TYR A C 1
ATOM 2099 O O . TYR A 1 271 ? 12.128 -20.000 -16.456 1.00 75.88 271 TYR A O 1
ATOM 2107 N N . ARG A 1 272 ? 13.186 -21.870 -17.064 1.00 70.69 272 ARG A N 1
ATOM 2108 C CA . ARG A 1 272 ? 13.732 -21.292 -18.300 1.00 70.69 272 ARG A CA 1
ATOM 2109 C C . ARG A 1 272 ? 12.621 -20.928 -19.286 1.00 70.69 272 ARG A C 1
ATOM 2111 O O . ARG A 1 272 ? 12.688 -19.862 -19.887 1.00 70.69 272 ARG A O 1
ATOM 2118 N N . ARG A 1 273 ? 11.608 -21.787 -19.439 1.00 71.69 273 ARG A N 1
ATOM 2119 C CA . ARG A 1 273 ? 10.511 -21.604 -20.401 1.00 71.69 273 ARG A CA 1
ATOM 2120 C C . ARG A 1 273 ? 9.505 -20.534 -19.975 1.00 71.69 273 ARG A C 1
ATOM 2122 O O . ARG A 1 273 ? 8.950 -19.874 -20.843 1.00 71.69 273 ARG A O 1
ATOM 2129 N N . THR A 1 274 ? 9.282 -20.351 -18.676 1.00 71.81 274 THR A N 1
ATOM 2130 C CA . THR A 1 274 ? 8.395 -19.310 -18.141 1.00 71.81 274 THR A CA 1
ATOM 2131 C C . THR A 1 274 ? 9.208 -18.076 -17.749 1.00 71.81 274 THR A C 1
ATOM 2133 O O . THR A 1 274 ? 9.231 -17.093 -18.482 1.00 71.81 274 THR A O 1
ATOM 2136 N N . TRP A 1 275 ? 9.955 -18.141 -16.646 1.00 71.38 275 TRP A N 1
ATOM 2137 C CA . TRP A 1 275 ? 10.711 -17.026 -16.063 1.00 71.38 275 TRP A CA 1
ATOM 2138 C C . TRP A 1 275 ? 11.942 -16.594 -16.868 1.00 71.38 275 TRP A C 1
ATOM 2140 O O . TRP A 1 275 ? 12.369 -15.444 -16.782 1.00 71.38 275 TRP A O 1
ATOM 2150 N N . GLY A 1 276 ? 12.547 -17.490 -17.647 1.00 64.06 276 GLY A N 1
ATOM 2151 C CA . GLY A 1 276 ? 13.706 -17.184 -18.488 1.00 64.06 276 GLY A CA 1
ATOM 2152 C C . GLY A 1 276 ? 13.363 -16.309 -19.695 1.00 64.06 276 GLY A C 1
ATOM 2153 O O . GLY A 1 276 ? 14.183 -15.472 -20.062 1.00 64.06 276 GLY A O 1
ATOM 2154 N N . VAL A 1 277 ? 12.152 -16.457 -20.243 1.00 68.62 277 VAL A N 1
ATOM 2155 C CA . VAL A 1 277 ? 11.664 -15.756 -21.449 1.00 68.62 277 VAL A CA 1
ATOM 2156 C C . VAL A 1 277 ? 11.114 -14.358 -21.138 1.00 68.62 277 VAL A C 1
ATOM 2158 O O . VAL A 1 277 ? 11.130 -13.485 -21.999 1.00 68.62 277 VAL A O 1
ATOM 2161 N N . LEU A 1 278 ? 10.655 -14.125 -19.905 1.00 73.25 278 LEU A N 1
ATOM 2162 C CA . LEU A 1 278 ? 10.181 -12.813 -19.454 1.00 73.25 278 LEU A CA 1
ATOM 2163 C C . LEU A 1 278 ? 11.288 -11.748 -19.538 1.00 73.25 278 LEU A C 1
ATOM 2165 O O . LEU A 1 278 ? 12.456 -12.039 -19.266 1.00 73.25 278 LEU A O 1
ATOM 2169 N N . SER A 1 279 ? 10.913 -10.501 -19.839 1.00 77.69 279 SER A N 1
ATOM 2170 C CA . SER A 1 279 ? 11.850 -9.374 -19.800 1.00 77.69 279 SER A CA 1
ATOM 2171 C C . SER A 1 279 ? 12.312 -9.079 -18.367 1.00 77.69 279 SER A C 1
ATOM 2173 O O . SER A 1 279 ? 11.561 -9.292 -17.410 1.00 77.69 279 SER A O 1
ATOM 2175 N N . THR A 1 280 ? 13.529 -8.553 -18.187 1.00 80.44 280 THR A N 1
ATOM 2176 C CA . THR A 1 280 ? 14.024 -8.081 -16.880 1.00 80.44 280 THR A CA 1
ATOM 2177 C C . THR A 1 280 ? 13.057 -7.090 -16.225 1.00 80.44 280 THR A C 1
ATOM 2179 O O . THR A 1 280 ? 12.829 -7.194 -15.018 1.00 80.44 280 THR A O 1
ATOM 2182 N N . LYS A 1 281 ? 12.422 -6.200 -17.002 1.00 82.56 281 LYS A N 1
ATOM 2183 C CA . LYS A 1 281 ? 11.404 -5.256 -16.500 1.00 82.56 281 LYS A CA 1
ATOM 2184 C C . LYS A 1 281 ? 10.210 -6.009 -15.900 1.00 82.56 281 LYS A C 1
ATOM 2186 O O . LYS A 1 281 ? 9.925 -5.887 -14.710 1.00 82.56 281 LYS A O 1
ATOM 2191 N N . THR A 1 282 ? 9.619 -6.931 -16.662 1.00 83.62 282 THR A N 1
ATOM 2192 C CA . THR A 1 282 ? 8.481 -7.744 -16.207 1.00 83.62 282 THR A CA 1
ATOM 2193 C C . THR A 1 282 ? 8.823 -8.615 -14.995 1.00 83.62 282 THR A C 1
ATOM 2195 O O . THR A 1 282 ? 8.003 -8.749 -14.090 1.00 83.62 282 THR A O 1
ATOM 2198 N N . LYS A 1 283 ? 10.042 -9.168 -14.903 1.00 85.94 283 LYS A N 1
ATOM 2199 C CA . LYS A 1 283 ? 10.484 -9.916 -13.707 1.00 85.94 283 LYS A CA 1
ATOM 2200 C C . LYS A 1 283 ? 10.523 -9.030 -12.465 1.00 85.94 283 LYS A C 1
ATOM 2202 O O . LYS A 1 283 ? 10.102 -9.471 -11.395 1.00 85.94 283 LYS A O 1
ATOM 2207 N N . VAL A 1 284 ? 11.027 -7.798 -12.591 1.00 87.62 284 VAL A N 1
ATOM 2208 C CA . VAL A 1 284 ? 11.039 -6.821 -11.491 1.00 87.62 284 VAL A CA 1
ATOM 2209 C C . VAL A 1 284 ? 9.610 -6.472 -11.084 1.00 87.62 284 VAL A C 1
ATOM 2211 O O . VAL A 1 284 ? 9.309 -6.510 -9.889 1.00 87.62 284 VAL A O 1
ATOM 2214 N N . LEU A 1 285 ? 8.730 -6.214 -12.054 1.00 89.75 28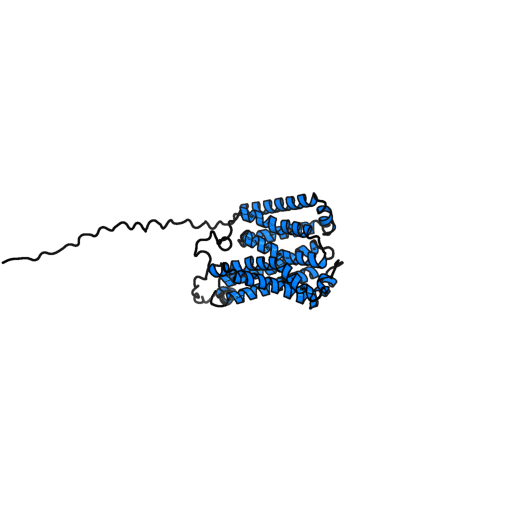5 LEU A N 1
ATOM 2215 C CA . LEU A 1 285 ? 7.325 -5.907 -11.805 1.00 89.75 285 LEU A CA 1
ATOM 2216 C C . LEU A 1 285 ? 6.609 -7.042 -11.067 1.00 89.75 285 LEU A C 1
ATOM 2218 O O . LEU A 1 285 ? 6.013 -6.806 -10.018 1.00 89.75 285 LEU A O 1
ATOM 2222 N N . VAL A 1 286 ? 6.704 -8.279 -11.564 1.00 89.88 286 VAL A N 1
ATOM 2223 C CA . VAL A 1 286 ? 6.052 -9.443 -10.943 1.00 89.88 286 VAL A CA 1
ATOM 2224 C C . VAL A 1 286 ? 6.606 -9.679 -9.540 1.00 89.88 286 VAL A C 1
ATOM 2226 O O . VAL A 1 286 ? 5.830 -9.826 -8.598 1.00 89.88 286 VAL A O 1
ATOM 2229 N N . LYS A 1 287 ? 7.934 -9.638 -9.359 1.00 91.12 287 LYS A N 1
ATOM 2230 C CA . LYS A 1 287 ? 8.560 -9.824 -8.041 1.00 91.12 287 LYS A CA 1
ATOM 2231 C C . LYS A 1 287 ? 8.071 -8.784 -7.033 1.00 91.12 287 LYS A C 1
ATOM 2233 O O . LYS A 1 287 ? 7.724 -9.145 -5.913 1.00 91.12 287 LYS A O 1
ATOM 2238 N N . ARG A 1 288 ? 8.050 -7.502 -7.415 1.00 92.31 288 ARG A N 1
ATOM 2239 C CA . ARG A 1 288 ? 7.607 -6.409 -6.536 1.00 92.31 288 ARG A CA 1
ATOM 2240 C C . ARG A 1 288 ? 6.104 -6.460 -6.267 1.00 92.31 288 ARG A C 1
ATOM 2242 O O . ARG A 1 288 ? 5.706 -6.222 -5.135 1.00 92.31 288 ARG A O 1
ATOM 2249 N N . THR A 1 289 ? 5.292 -6.830 -7.256 1.00 93.69 289 THR A N 1
ATOM 2250 C CA . THR A 1 289 ? 3.836 -6.978 -7.096 1.00 93.69 289 THR A CA 1
ATOM 2251 C C . THR A 1 289 ? 3.503 -8.105 -6.124 1.00 93.69 289 THR A C 1
ATOM 2253 O O . THR A 1 289 ? 2.751 -7.888 -5.181 1.00 93.69 289 THR A O 1
ATOM 2256 N N . VAL A 1 290 ? 4.094 -9.291 -6.311 1.00 94.19 290 VAL A N 1
ATOM 2257 C CA . VAL A 1 290 ? 3.872 -10.439 -5.417 1.00 94.19 290 VAL A CA 1
ATOM 2258 C C . VAL A 1 290 ? 4.349 -10.114 -4.006 1.00 94.19 290 VAL A C 1
ATOM 2260 O O . VAL A 1 290 ? 3.624 -10.365 -3.049 1.00 94.19 290 VAL A O 1
ATOM 2263 N N . LEU A 1 291 ? 5.531 -9.504 -3.872 1.00 93.62 291 LEU A N 1
ATOM 2264 C CA . LEU A 1 291 ? 6.046 -9.078 -2.573 1.00 93.62 291 LEU A CA 1
ATOM 2265 C C . LEU A 1 291 ? 5.085 -8.115 -1.871 1.00 93.62 291 LEU A C 1
ATOM 2267 O O . LEU A 1 291 ? 4.811 -8.283 -0.689 1.00 93.62 291 LEU A O 1
ATOM 2271 N N . LEU A 1 292 ? 4.580 -7.118 -2.598 1.00 93.38 292 LEU A N 1
ATOM 2272 C CA . LEU A 1 292 ? 3.682 -6.106 -2.058 1.00 93.38 292 LEU A CA 1
ATOM 2273 C C . LEU A 1 292 ? 2.324 -6.693 -1.662 1.00 93.38 292 LEU A C 1
ATOM 2275 O O . LEU A 1 292 ? 1.817 -6.371 -0.594 1.00 93.38 292 LEU A O 1
ATOM 2279 N N . ALA A 1 293 ? 1.758 -7.576 -2.487 1.00 95.00 293 ALA A N 1
ATOM 2280 C CA . ALA A 1 293 ? 0.501 -8.251 -2.184 1.00 95.00 293 ALA A CA 1
ATOM 2281 C C . ALA A 1 293 ? 0.630 -9.131 -0.931 1.00 95.00 293 ALA A C 1
ATOM 2283 O O . ALA A 1 293 ? -0.190 -9.035 -0.025 1.00 95.00 293 ALA A O 1
ATOM 2284 N N . VAL A 1 294 ? 1.695 -9.937 -0.841 1.00 93.62 294 VAL A N 1
ATOM 2285 C CA . VAL A 1 294 ? 1.954 -10.783 0.335 1.00 93.62 294 VAL A CA 1
ATOM 2286 C C . VAL A 1 294 ? 2.187 -9.936 1.583 1.00 93.62 294 VAL A C 1
ATOM 2288 O O . VAL A 1 294 ? 1.654 -10.262 2.639 1.00 93.62 294 VAL A O 1
ATOM 2291 N N . ALA A 1 295 ? 2.946 -8.845 1.466 1.00 91.88 295 ALA A N 1
ATOM 2292 C CA . ALA A 1 295 ? 3.192 -7.944 2.583 1.00 91.88 295 ALA A CA 1
ATOM 2293 C C . ALA A 1 295 ? 1.894 -7.304 3.085 1.00 91.88 295 ALA A C 1
ATOM 2295 O O . ALA A 1 295 ? 1.625 -7.385 4.273 1.00 91.88 295 ALA A O 1
ATOM 2296 N N . ALA A 1 296 ? 1.050 -6.766 2.199 1.00 92.69 296 ALA A N 1
ATOM 2297 C CA . ALA A 1 296 ? -0.238 -6.184 2.582 1.00 92.69 296 ALA A CA 1
ATOM 2298 C C . ALA A 1 296 ? -1.188 -7.213 3.233 1.00 92.69 296 ALA A C 1
ATOM 2300 O O . ALA A 1 296 ? -1.876 -6.891 4.206 1.00 92.69 296 ALA A O 1
ATOM 2301 N N . ALA A 1 297 ? -1.212 -8.455 2.729 1.00 92.31 297 ALA A N 1
ATOM 2302 C CA . ALA A 1 297 ? -1.983 -9.547 3.325 1.00 92.31 297 ALA A CA 1
ATOM 2303 C C . ALA A 1 297 ? -1.500 -9.877 4.741 1.00 92.31 297 ALA A C 1
ATOM 2305 O O . ALA A 1 297 ? -2.297 -9.936 5.676 1.00 92.31 297 ALA A O 1
ATOM 2306 N N . ALA A 1 298 ? -0.193 -10.106 4.882 1.00 91.44 298 ALA A N 1
ATOM 2307 C CA . ALA A 1 298 ? 0.419 -10.518 6.135 1.00 91.44 298 ALA A CA 1
ATOM 2308 C C . ALA A 1 298 ? 0.340 -9.405 7.183 1.00 91.44 298 ALA A C 1
ATOM 2310 O O . ALA A 1 298 ? 0.022 -9.681 8.336 1.00 91.44 298 ALA A O 1
ATOM 2311 N N . ASP A 1 299 ? 0.536 -8.155 6.764 1.00 90.56 299 ASP A N 1
ATOM 2312 C CA . ASP A 1 299 ? 0.411 -6.987 7.626 1.00 90.56 299 ASP A CA 1
ATOM 2313 C C . ASP A 1 299 ? -0.999 -6.879 8.212 1.00 90.56 299 ASP A C 1
ATOM 2315 O O . ASP A 1 299 ? -1.176 -6.781 9.424 1.00 90.56 299 ASP A O 1
ATOM 2319 N N . SER A 1 300 ? -2.014 -7.035 7.359 1.00 90.38 300 SER A N 1
ATOM 2320 C CA . SER A 1 300 ? -3.414 -7.069 7.786 1.00 90.38 300 SER A CA 1
ATOM 2321 C C . SER A 1 300 ? -3.683 -8.230 8.749 1.00 90.38 300 SER A C 1
ATOM 2323 O O . SER A 1 300 ? -4.261 -8.026 9.814 1.00 90.38 300 SER A O 1
ATOM 2325 N N . ALA A 1 301 ? -3.239 -9.442 8.408 1.00 89.25 301 ALA A N 1
ATOM 2326 C CA . ALA A 1 301 ? -3.496 -10.644 9.199 1.00 89.25 301 ALA A CA 1
ATOM 2327 C C . ALA A 1 301 ? -2.816 -10.625 10.580 1.00 89.25 301 ALA A C 1
ATOM 2329 O O . ALA A 1 301 ? -3.347 -11.203 11.525 1.00 89.25 301 ALA A O 1
ATOM 2330 N N . ILE A 1 302 ? -1.653 -9.979 10.702 1.00 87.62 302 ILE A N 1
ATOM 2331 C CA . ILE A 1 302 ? -0.880 -9.925 11.949 1.00 87.62 302 ILE A CA 1
ATOM 2332 C C . ILE A 1 302 ? -1.292 -8.720 12.797 1.00 87.62 302 ILE A C 1
ATOM 2334 O O . ILE A 1 302 ? -1.510 -8.868 13.997 1.00 87.62 302 ILE A O 1
ATOM 2338 N N . GLN A 1 303 ? -1.410 -7.528 12.205 1.00 86.56 303 GLN A N 1
ATOM 2339 C CA . GLN A 1 303 ? -1.619 -6.307 12.982 1.00 86.56 303 GLN A CA 1
ATOM 2340 C C . GLN A 1 303 ? -3.081 -6.096 13.392 1.00 86.56 303 GLN A C 1
ATOM 2342 O O . GLN A 1 303 ? -3.321 -5.604 14.493 1.00 86.56 303 GLN A O 1
ATOM 2347 N N . ILE A 1 304 ? -4.065 -6.453 12.555 1.00 87.50 304 ILE A N 1
ATOM 2348 C CA . ILE A 1 304 ? -5.484 -6.166 12.842 1.00 87.50 304 ILE A CA 1
ATOM 2349 C C . ILE A 1 304 ? -5.977 -6.902 14.101 1.00 87.50 304 ILE A C 1
ATOM 2351 O O . ILE A 1 304 ? -6.500 -6.220 14.982 1.00 87.50 304 ILE A O 1
ATOM 2355 N N . PRO A 1 305 ? -5.777 -8.228 14.268 1.00 84.38 305 PRO A N 1
ATOM 2356 C CA . PRO A 1 305 ? -6.268 -8.950 15.452 1.00 84.38 305 PRO A CA 1
ATOM 2357 C C . PRO A 1 305 ? -5.597 -8.524 16.764 1.00 84.38 305 PRO A C 1
ATOM 2359 O O . PRO A 1 305 ? -6.130 -8.753 17.852 1.00 84.38 305 PRO A O 1
ATOM 2362 N N . VAL A 1 306 ? -4.399 -7.943 16.655 1.00 80.44 306 VAL A N 1
ATOM 2363 C CA . VAL A 1 306 ? -3.628 -7.437 17.794 1.00 80.44 306 VAL A CA 1
ATOM 2364 C C . VAL A 1 306 ? -4.038 -6.009 18.146 1.00 80.44 306 VAL A C 1
ATOM 2366 O O . VAL A 1 306 ? -4.112 -5.660 19.315 1.00 80.44 306 VAL A O 1
ATOM 2369 N N . THR A 1 307 ? -4.312 -5.175 17.145 1.00 77.94 307 THR A N 1
ATOM 2370 C CA . THR A 1 307 ? -4.510 -3.733 17.344 1.00 77.94 307 THR A CA 1
ATOM 2371 C C . THR A 1 307 ? -5.976 -3.356 17.551 1.00 77.94 307 THR A C 1
ATOM 2373 O O . THR A 1 307 ? -6.282 -2.327 18.149 1.00 77.94 307 THR A O 1
ATOM 2376 N N . VAL A 1 308 ? -6.903 -4.166 17.039 1.00 79.75 308 VAL A N 1
ATOM 2377 C CA . VAL A 1 308 ? -8.340 -3.894 17.087 1.00 79.75 308 VAL A CA 1
ATOM 2378 C C . VAL A 1 308 ? -9.018 -4.877 18.034 1.00 79.75 308 VAL A C 1
ATOM 2380 O O . VAL A 1 308 ? -9.014 -6.090 17.815 1.00 79.75 308 VAL A O 1
ATOM 2383 N N . LYS A 1 309 ? -9.648 -4.352 19.088 1.00 74.88 309 LYS A N 1
ATOM 2384 C CA . LYS A 1 309 ? -10.417 -5.168 20.030 1.00 74.88 309 LYS A CA 1
ATOM 2385 C C . LYS A 1 309 ? -11.595 -5.835 19.318 1.00 74.88 309 LYS A C 1
ATOM 2387 O O . LYS A 1 309 ? -12.337 -5.169 18.602 1.00 74.88 309 LYS A O 1
ATOM 2392 N N . GLY A 1 310 ? -11.761 -7.139 19.533 1.00 75.44 310 GLY A N 1
ATOM 2393 C CA . GLY A 1 310 ? -12.837 -7.919 18.917 1.00 75.44 310 GLY A CA 1
ATOM 2394 C C . GLY A 1 310 ? -12.565 -8.337 17.471 1.00 75.44 310 GLY A C 1
ATOM 2395 O O . GLY A 1 310 ? -13.424 -8.963 16.858 1.00 75.44 310 GLY A O 1
ATOM 2396 N N . ALA A 1 311 ? -11.390 -8.033 16.906 1.00 83.88 311 ALA A N 1
ATOM 2397 C CA . ALA A 1 311 ? -11.071 -8.452 15.550 1.00 83.88 311 ALA A CA 1
ATOM 2398 C C . ALA A 1 311 ? -10.594 -9.915 15.485 1.00 83.88 311 ALA A C 1
ATOM 2400 O O . ALA A 1 311 ? -9.508 -10.246 15.962 1.00 83.88 311 ALA A O 1
ATOM 2401 N N . GLY A 1 312 ? -11.387 -10.792 14.863 1.00 85.62 312 GLY A N 1
ATOM 2402 C CA . GLY A 1 312 ? -11.003 -12.174 14.583 1.00 85.62 312 GLY A CA 1
ATOM 2403 C C . GLY A 1 312 ? -9.906 -12.294 13.519 1.00 85.62 312 GLY A C 1
ATOM 2404 O O . GLY A 1 312 ? -9.782 -11.459 12.616 1.00 85.62 312 GLY A O 1
ATOM 2405 N N . TYR A 1 313 ? -9.121 -13.373 13.597 1.00 88.25 313 TYR A N 1
ATOM 2406 C CA . TYR A 1 313 ? -8.071 -13.667 12.617 1.00 88.25 313 TYR A CA 1
ATOM 2407 C C . TYR A 1 313 ? -8.653 -13.920 11.220 1.00 88.25 313 TYR A C 1
ATOM 2409 O O . TYR A 1 313 ? -8.108 -13.415 10.239 1.00 88.25 313 TYR A O 1
ATOM 2417 N N . GLU A 1 314 ? -9.790 -14.624 11.105 1.00 89.88 314 GLU A N 1
ATOM 2418 C CA . GLU A 1 314 ? -10.415 -14.850 9.796 1.00 89.88 314 GLU A CA 1
ATOM 2419 C C . GLU A 1 314 ? -10.852 -13.528 9.147 1.00 89.88 314 GLU A C 1
ATOM 2421 O O . GLU A 1 314 ? -10.567 -13.291 7.972 1.00 89.88 314 GLU A O 1
ATOM 2426 N N . GLY A 1 315 ? -11.441 -12.620 9.933 1.00 89.50 315 GLY A N 1
ATOM 2427 C CA . GLY A 1 315 ? -11.842 -11.285 9.482 1.00 89.50 315 GLY A CA 1
ATOM 2428 C C . GLY A 1 315 ? -10.671 -10.478 8.920 1.00 89.50 315 GLY A C 1
ATOM 2429 O O . GLY A 1 315 ? -10.766 -9.894 7.838 1.00 89.50 315 GLY A O 1
ATOM 2430 N N . ALA A 1 316 ? -9.535 -10.504 9.622 1.00 91.19 316 ALA A N 1
ATOM 2431 C CA . ALA A 1 316 ? -8.310 -9.830 9.206 1.00 91.19 316 ALA A CA 1
ATOM 2432 C C . ALA A 1 316 ? -7.727 -10.404 7.903 1.00 91.19 316 ALA A C 1
ATOM 2434 O O . ALA A 1 316 ? -7.295 -9.644 7.031 1.00 91.19 316 ALA A O 1
ATOM 2435 N N . VAL A 1 317 ? -7.757 -11.731 7.738 1.00 92.69 317 VAL A N 1
ATOM 2436 C CA . VAL A 1 317 ? -7.317 -12.403 6.506 1.00 92.69 317 VAL A CA 1
ATOM 2437 C C . VAL A 1 317 ? -8.224 -12.038 5.332 1.00 92.69 317 VAL A C 1
ATOM 2439 O O . VAL A 1 317 ? -7.721 -11.667 4.270 1.00 92.69 317 VAL A O 1
ATOM 2442 N N . GLY A 1 318 ? -9.548 -12.084 5.510 1.00 91.56 318 GLY A N 1
ATOM 2443 C CA . GLY A 1 318 ? -10.493 -11.701 4.460 1.00 91.56 318 GLY A CA 1
ATOM 2444 C C . GLY A 1 318 ? -10.358 -10.231 4.058 1.00 91.56 318 GLY A C 1
ATOM 2445 O O . GLY A 1 318 ? -10.378 -9.917 2.867 1.00 91.56 318 GLY A O 1
ATOM 2446 N N . TRP A 1 319 ? -10.119 -9.338 5.023 1.00 93.00 319 TRP A N 1
ATOM 2447 C CA . TRP A 1 319 ? -9.805 -7.937 4.745 1.00 93.00 319 TRP A CA 1
ATOM 2448 C C . TRP A 1 319 ? -8.516 -7.800 3.925 1.00 93.00 319 TRP A C 1
ATOM 2450 O O . TRP A 1 319 ? -8.537 -7.215 2.843 1.00 93.00 319 TRP A O 1
ATOM 2460 N N . GLY A 1 320 ? -7.408 -8.395 4.379 1.00 92.56 320 GLY A N 1
ATOM 2461 C CA . GLY A 1 320 ? -6.120 -8.356 3.675 1.00 92.56 320 GLY A CA 1
ATOM 2462 C C . GLY A 1 320 ? -6.164 -8.963 2.266 1.00 92.56 320 GLY A C 1
ATOM 2463 O O . GLY A 1 320 ? -5.467 -8.493 1.358 1.00 92.56 320 GLY A O 1
ATOM 2464 N N . ALA A 1 321 ? -7.018 -9.964 2.040 1.00 93.75 321 ALA A N 1
ATOM 2465 C CA . ALA A 1 321 ? -7.202 -10.594 0.736 1.00 93.75 321 ALA A CA 1
ATOM 2466 C C . ALA A 1 321 ? -7.760 -9.621 -0.319 1.00 93.75 321 ALA A C 1
ATOM 2468 O O . ALA A 1 321 ? -7.286 -9.631 -1.457 1.00 93.75 321 ALA A O 1
ATOM 2469 N N . VAL A 1 322 ? -8.694 -8.735 0.053 1.00 95.38 322 VAL A N 1
ATOM 2470 C CA . VAL A 1 322 ? -9.258 -7.709 -0.852 1.00 95.38 322 VAL A CA 1
ATOM 2471 C C . VAL A 1 322 ? -8.160 -6.788 -1.385 1.00 95.38 322 VAL A C 1
ATOM 2473 O O . VAL A 1 322 ? -8.075 -6.524 -2.587 1.00 95.38 322 VAL A O 1
ATOM 2476 N N . TRP A 1 323 ? -7.275 -6.340 -0.497 1.00 95.12 323 TRP A N 1
ATOM 2477 C CA . TRP A 1 323 ? -6.155 -5.465 -0.844 1.00 95.12 323 TRP A CA 1
ATOM 2478 C C . TRP A 1 323 ? -5.114 -6.163 -1.705 1.00 95.12 323 TRP A C 1
ATOM 2480 O O . TRP A 1 323 ? -4.644 -5.606 -2.697 1.00 95.12 323 TRP A O 1
ATOM 2490 N N . SER A 1 324 ? -4.798 -7.406 -1.361 1.00 95.69 324 SER A N 1
ATOM 2491 C CA . SER A 1 324 ? -3.864 -8.237 -2.119 1.00 95.69 324 SER A CA 1
ATOM 2492 C C . SER A 1 324 ? -4.362 -8.469 -3.540 1.00 95.69 324 SER A C 1
ATOM 2494 O O . SER A 1 324 ? -3.606 -8.322 -4.499 1.00 95.69 324 SER A O 1
ATOM 2496 N N . PHE A 1 325 ? -5.656 -8.757 -3.689 1.00 96.31 325 PHE A N 1
ATOM 2497 C CA . PHE A 1 325 ? -6.303 -8.905 -4.985 1.00 96.31 325 PHE A CA 1
ATOM 2498 C C . PHE A 1 325 ? -6.235 -7.612 -5.811 1.00 96.31 325 PHE A C 1
ATOM 2500 O O . PHE A 1 325 ? -5.856 -7.655 -6.983 1.00 96.31 325 PHE A O 1
ATOM 2507 N N . ALA A 1 326 ? -6.501 -6.453 -5.199 1.00 96.25 326 ALA A N 1
ATOM 2508 C CA . ALA A 1 326 ? -6.352 -5.161 -5.868 1.00 96.25 326 ALA A CA 1
ATOM 2509 C C . ALA A 1 326 ? -4.907 -4.913 -6.344 1.00 96.25 326 ALA A C 1
ATOM 2511 O O . ALA A 1 326 ? -4.697 -4.516 -7.490 1.00 96.25 326 ALA A O 1
ATOM 2512 N N . ILE A 1 327 ? -3.902 -5.204 -5.508 1.00 96.31 327 ILE A N 1
ATOM 2513 C CA . ILE A 1 327 ? -2.479 -5.060 -5.863 1.00 96.31 327 ILE A CA 1
ATOM 2514 C C . ILE A 1 327 ? -2.111 -5.955 -7.055 1.00 96.31 327 ILE A C 1
ATOM 2516 O O . ILE A 1 327 ? -1.398 -5.510 -7.957 1.00 96.31 327 ILE A O 1
ATOM 2520 N N . LEU A 1 328 ? -2.621 -7.189 -7.101 1.00 96.25 328 LEU A N 1
ATOM 2521 C CA . LEU A 1 328 ? -2.400 -8.097 -8.230 1.00 96.25 328 LEU A CA 1
ATOM 2522 C C . LEU A 1 328 ? -3.008 -7.553 -9.530 1.00 96.25 328 LEU A C 1
ATOM 2524 O O . LEU A 1 328 ? -2.332 -7.566 -10.558 1.00 96.25 328 LEU A O 1
ATOM 2528 N N . ILE A 1 329 ? -4.233 -7.013 -9.490 1.00 96.25 329 ILE A N 1
ATOM 2529 C CA . ILE A 1 329 ? -4.859 -6.364 -10.657 1.00 96.25 329 ILE A CA 1
ATOM 2530 C C . ILE A 1 329 ? -4.014 -5.180 -11.135 1.00 96.25 329 ILE A C 1
ATOM 2532 O O . ILE A 1 329 ? -3.798 -5.020 -12.338 1.00 96.25 329 ILE A O 1
ATOM 2536 N N . ILE A 1 330 ? -3.494 -4.365 -10.214 1.00 95.06 330 ILE A N 1
ATOM 2537 C CA . ILE A 1 330 ? -2.631 -3.229 -10.559 1.00 95.06 330 ILE A CA 1
ATOM 2538 C C . ILE A 1 330 ? -1.349 -3.712 -11.247 1.00 95.06 330 ILE A C 1
ATOM 2540 O O . ILE A 1 330 ? -0.977 -3.178 -12.291 1.00 95.06 330 ILE A O 1
ATOM 2544 N N . GLY A 1 331 ? -0.694 -4.743 -10.706 1.00 92.44 331 GLY A N 1
ATOM 2545 C CA . GLY A 1 331 ? 0.503 -5.324 -11.315 1.00 92.44 331 GLY A CA 1
ATOM 2546 C C . GLY A 1 331 ? 0.246 -5.897 -12.709 1.00 92.44 331 GLY A C 1
ATOM 2547 O O . GLY A 1 331 ? 1.046 -5.669 -13.614 1.00 92.44 331 GLY A O 1
ATOM 2548 N N . LEU A 1 332 ? -0.893 -6.569 -12.917 1.00 93.38 332 LEU A N 1
ATOM 2549 C CA . LEU A 1 332 ? -1.323 -7.032 -14.242 1.00 93.38 332 LEU A CA 1
ATOM 2550 C C . LEU A 1 332 ? -1.561 -5.863 -15.203 1.00 93.38 332 LEU A C 1
ATOM 2552 O O . LEU A 1 332 ? -1.142 -5.919 -16.356 1.00 93.38 332 LEU A O 1
ATOM 2556 N N . THR A 1 333 ? -2.179 -4.786 -14.718 1.00 92.88 333 THR A N 1
ATOM 2557 C CA . THR A 1 333 ? -2.458 -3.590 -15.523 1.00 92.88 333 THR A CA 1
ATOM 2558 C C . THR A 1 333 ? -1.164 -2.910 -15.966 1.00 92.88 333 THR A C 1
ATOM 2560 O O . THR A 1 333 ? -1.019 -2.569 -17.136 1.00 92.88 333 THR A O 1
ATOM 2563 N N . TYR A 1 334 ? -0.180 -2.768 -15.074 1.00 90.62 334 TYR A N 1
ATOM 2564 C CA . TYR A 1 334 ? 1.139 -2.262 -15.461 1.00 90.62 334 TYR A CA 1
ATOM 2565 C C . TYR A 1 334 ? 1.887 -3.214 -16.387 1.00 90.62 334 TYR A C 1
ATOM 2567 O O . TYR A 1 334 ? 2.516 -2.750 -17.330 1.00 90.62 334 TYR A O 1
ATOM 2575 N N . GLY A 1 335 ? 1.773 -4.526 -16.177 1.00 87.12 335 GLY A N 1
ATOM 2576 C CA . GLY A 1 335 ? 2.373 -5.517 -17.068 1.00 87.12 335 GLY A CA 1
ATOM 2577 C C . GLY A 1 335 ? 1.808 -5.424 -18.484 1.00 87.12 335 GLY A C 1
ATOM 2578 O O . GLY A 1 335 ? 2.558 -5.526 -19.448 1.00 87.12 335 GLY A O 1
ATOM 2579 N N . TRP A 1 336 ? 0.506 -5.155 -18.608 1.00 86.75 336 TRP A N 1
ATOM 2580 C CA . TRP A 1 336 ? -0.141 -4.876 -19.886 1.00 86.75 336 TRP A CA 1
ATOM 2581 C C . TRP A 1 336 ? 0.371 -3.579 -20.522 1.00 86.75 336 TRP A C 1
ATOM 2583 O O . TRP A 1 336 ? 0.743 -3.584 -21.691 1.00 86.75 336 TRP A O 1
ATOM 2593 N N . ILE A 1 337 ? 0.445 -2.484 -19.755 1.00 85.19 337 ILE A N 1
ATOM 2594 C CA . ILE A 1 337 ? 0.932 -1.178 -20.238 1.00 85.19 337 ILE A CA 1
ATOM 2595 C C . ILE A 1 337 ? 2.386 -1.267 -20.727 1.00 85.19 337 ILE A C 1
ATOM 2597 O O . ILE A 1 337 ? 2.729 -0.686 -21.752 1.00 85.19 337 ILE A O 1
ATOM 2601 N N . GLU A 1 338 ? 3.237 -2.001 -20.010 1.00 78.88 338 GLU A N 1
ATOM 2602 C CA . GLU A 1 338 ? 4.651 -2.195 -20.355 1.00 78.88 338 GLU A CA 1
ATOM 2603 C C . GLU A 1 338 ? 4.866 -3.219 -21.482 1.00 78.88 338 GLU A C 1
ATOM 2605 O O . GLU A 1 338 ? 5.931 -3.227 -22.097 1.00 78.88 338 GLU A O 1
ATOM 2610 N N . GLY A 1 339 ? 3.885 -4.087 -21.750 1.00 72.44 339 GLY A N 1
ATOM 2611 C CA . GLY A 1 339 ? 3.953 -5.120 -22.787 1.00 72.44 339 GLY A CA 1
ATOM 2612 C C . GLY A 1 339 ? 3.662 -4.624 -24.207 1.00 72.44 339 GLY A C 1
ATOM 2613 O O . GLY A 1 339 ? 3.882 -5.367 -25.161 1.00 72.44 339 GLY A O 1
ATOM 2614 N N . VAL A 1 340 ? 3.177 -3.390 -24.368 1.00 71.31 340 VAL A N 1
ATOM 2615 C CA . VAL A 1 340 ? 2.932 -2.788 -25.686 1.00 71.31 340 VAL A CA 1
ATOM 2616 C C . VAL A 1 340 ? 4.266 -2.317 -26.279 1.00 71.31 340 VAL A C 1
ATOM 2618 O O . VAL A 1 340 ? 4.888 -1.388 -25.765 1.00 71.31 340 VAL A O 1
ATOM 2621 N N . GLU A 1 341 ? 4.717 -2.966 -27.360 1.00 47.88 341 GLU A N 1
ATOM 2622 C CA . GLU A 1 341 ? 5.951 -2.605 -28.072 1.00 47.88 341 GLU A CA 1
ATOM 2623 C C . GLU A 1 341 ? 5.876 -1.151 -28.578 1.00 47.88 341 GLU A C 1
ATOM 2625 O O . GLU A 1 341 ? 5.050 -0.809 -29.421 1.00 47.88 341 GLU A O 1
ATOM 2630 N N . GLY A 1 342 ? 6.727 -0.280 -28.028 1.00 49.34 342 GLY A N 1
ATOM 2631 C CA . GLY A 1 342 ? 6.708 1.169 -28.281 1.00 49.34 342 GLY A CA 1
ATOM 2632 C C . GLY A 1 342 ? 7.106 2.034 -27.076 1.00 49.34 342 GLY A C 1
ATOM 2633 O O . GLY A 1 342 ? 7.254 3.247 -27.226 1.00 49.34 342 GLY A O 1
ATOM 2634 N N . VAL A 1 343 ? 7.305 1.412 -25.905 1.00 42.94 343 VAL A N 1
ATOM 2635 C CA . VAL A 1 343 ? 7.699 2.031 -24.625 1.00 42.94 343 VAL A CA 1
ATOM 2636 C C . VAL A 1 343 ? 9.085 1.569 -24.178 1.00 42.94 343 VAL A C 1
ATOM 2638 O O . VAL A 1 343 ? 9.345 0.356 -24.039 1.00 42.94 343 VAL A O 1
#

pLDDT: mean 76.57, std 17.33, range [32.62, 96.31]

Radius of gyration: 27.72 Å; chains: 1; bounding box: 96×49×101 Å